Protein AF-A0A943TDU8-F1 (afdb_monomer)

Secondary structure (DSSP, 8-state):
-EEEEEE-TTS-EEEEEEE------EEEEEEEEEEEEESEEEEEEEEEEEEEEEEEEETTEEEE----SPPPSSEEEEEEEEEEEETTTEEEEEEEEEEEEEEEEEEEEEPPHHHHHHHHHHHHHHHHHHHHHTTPEEEEEEEEEEEETTEEEEEEEEEEEEE--------------PPPPP-PPPP--------

Radius of gyration: 39.25 Å; Cα contacts (8 Å, |Δi|>4): 304; chains: 1; bounding box: 79×96×75 Å

Structure (mmCIF, N/CA/C/O backbone):
data_AF-A0A943TDU8-F1
#
_entry.id   AF-A0A943TDU8-F1
#
loop_
_atom_site.group_PDB
_atom_site.id
_atom_site.type_symbol
_atom_site.label_atom_id
_atom_site.label_alt_id
_atom_site.label_comp_id
_atom_site.label_asym_id
_atom_site.label_entity_id
_atom_site.label_seq_id
_atom_site.pdbx_PDB_ins_code
_atom_site.Cartn_x
_atom_site.Cartn_y
_atom_site.Cartn_z
_atom_site.occupancy
_atom_site.B_iso_or_equiv
_atom_site.auth_seq_id
_atom_site.auth_comp_id
_atom_site.auth_asym_id
_atom_site.auth_atom_id
_atom_site.pdbx_PDB_model_num
ATOM 1 N N . CYS A 1 1 ? -34.584 17.635 19.081 1.00 66.31 1 CYS A N 1
ATOM 2 C CA . CYS A 1 1 ? -34.853 18.926 19.757 1.00 66.31 1 CYS A CA 1
ATOM 3 C C . CYS A 1 1 ? -35.685 18.650 21.023 1.00 66.31 1 CYS A C 1
ATOM 5 O O . CYS A 1 1 ? -36.597 17.833 20.969 1.00 66.31 1 CYS A O 1
ATOM 7 N N . ALA A 1 2 ? -35.389 19.234 22.176 1.00 72.50 2 ALA A N 1
ATOM 8 C CA . ALA A 1 2 ? -36.251 19.135 23.357 1.00 72.50 2 ALA A CA 1
ATOM 9 C C . ALA A 1 2 ? -37.220 20.329 23.384 1.00 72.50 2 ALA A C 1
ATOM 11 O O . ALA A 1 2 ? -36.837 21.434 23.001 1.00 72.50 2 ALA A O 1
ATOM 12 N N . ARG A 1 3 ? -38.473 20.102 23.801 1.00 85.19 3 ARG A N 1
ATOM 13 C CA . ARG A 1 3 ? -39.488 21.155 23.970 1.00 85.19 3 ARG A CA 1
ATOM 14 C C . ARG A 1 3 ? -39.648 21.453 25.455 1.00 85.19 3 ARG A C 1
ATOM 16 O O . ARG A 1 3 ? -39.970 20.545 26.216 1.00 85.19 3 ARG A O 1
ATOM 23 N N . GLN A 1 4 ? -39.472 22.711 25.837 1.00 84.25 4 GLN A N 1
ATOM 24 C CA . GLN A 1 4 ? -39.775 23.213 27.172 1.00 84.25 4 GLN A CA 1
ATOM 25 C C . GLN A 1 4 ? -41.029 24.084 27.116 1.00 84.25 4 GLN A C 1
ATOM 27 O O . GLN A 1 4 ? -41.178 24.912 26.218 1.00 84.25 4 GLN A O 1
ATOM 32 N N . GLU A 1 5 ? -41.940 23.866 28.060 1.00 89.44 5 GLU A N 1
ATOM 33 C CA . GLU A 1 5 ? -43.187 24.621 28.180 1.00 89.44 5 GLU A CA 1
ATOM 34 C C . GLU A 1 5 ? -42.988 25.717 29.232 1.00 89.44 5 GLU A C 1
ATOM 36 O O . GLU A 1 5 ? -42.511 25.443 30.335 1.00 89.44 5 GLU A O 1
ATOM 41 N N . ILE A 1 6 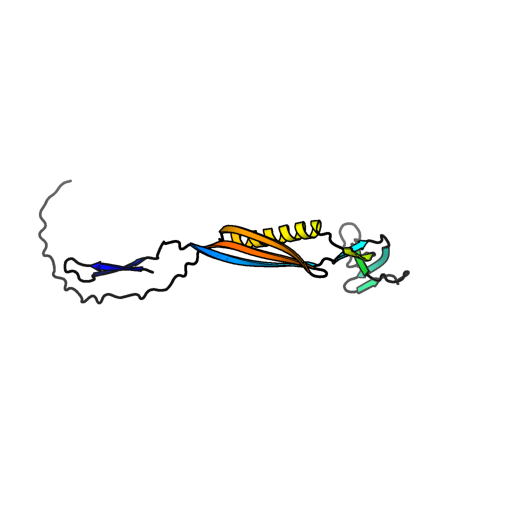? -43.301 26.959 28.869 1.00 86.94 6 ILE A N 1
ATOM 42 C CA . ILE A 1 6 ? -43.265 28.113 29.766 1.00 86.94 6 ILE A CA 1
ATOM 43 C C . ILE A 1 6 ? -44.701 28.401 30.187 1.00 86.94 6 ILE A C 1
ATOM 45 O O . ILE A 1 6 ? -45.550 28.682 29.337 1.00 86.94 6 ILE A O 1
ATOM 49 N N . LEU A 1 7 ? -44.965 28.292 31.488 1.00 90.38 7 LEU A N 1
ATOM 50 C CA . LEU A 1 7 ? -46.287 28.503 32.074 1.00 90.38 7 LEU A CA 1
ATOM 51 C C . LEU A 1 7 ? -46.459 29.961 32.519 1.00 90.38 7 LEU A C 1
ATOM 53 O O . LEU A 1 7 ? -45.480 30.607 32.897 1.00 90.38 7 LEU A O 1
ATOM 57 N N . ASP A 1 8 ? -47.685 30.472 32.468 1.00 84.88 8 ASP A N 1
ATOM 58 C CA . ASP A 1 8 ? -48.067 31.736 33.102 1.00 84.88 8 ASP A CA 1
ATOM 59 C C . ASP A 1 8 ? -48.434 31.559 34.591 1.00 84.88 8 ASP A C 1
ATOM 61 O O . ASP A 1 8 ? -48.405 30.450 35.130 1.00 84.88 8 ASP A O 1
ATOM 65 N N . ASP A 1 9 ? -48.780 32.661 35.267 1.00 89.50 9 ASP A N 1
ATOM 66 C CA . ASP A 1 9 ? -49.136 32.669 36.697 1.00 89.50 9 ASP A CA 1
ATOM 67 C C . ASP A 1 9 ? -50.418 31.865 37.009 1.00 89.50 9 ASP A C 1
ATOM 69 O O . ASP A 1 9 ? -50.673 31.531 38.168 1.00 89.50 9 ASP A O 1
ATOM 73 N N . ASN A 1 10 ? -51.200 31.513 35.979 1.00 86.31 10 ASN A N 1
ATOM 74 C CA . ASN A 1 10 ? -52.394 30.673 36.068 1.00 86.31 10 ASN A CA 1
ATOM 75 C C . ASN A 1 10 ? -52.097 29.191 35.760 1.00 86.31 10 ASN A C 1
ATOM 77 O O . ASN A 1 10 ? -52.975 28.342 35.926 1.00 86.31 10 ASN A O 1
ATOM 81 N N . GLY A 1 11 ? -50.866 28.858 35.355 1.00 81.50 11 GLY A N 1
ATOM 82 C CA . GLY A 1 11 ? -50.437 27.507 34.997 1.00 81.50 11 GLY A CA 1
ATOM 83 C C . GLY A 1 11 ? -50.738 27.102 33.550 1.00 81.50 11 GLY A C 1
ATOM 84 O O . GLY A 1 11 ? -50.592 25.924 33.218 1.00 81.50 11 GLY A O 1
ATOM 85 N N . GLU A 1 12 ? -51.141 28.037 32.686 1.00 85.62 12 GLU A N 1
ATOM 86 C CA . GLU A 1 12 ? -51.387 27.796 31.261 1.00 85.62 12 GLU A CA 1
ATOM 87 C C . GLU A 1 12 ? -50.110 27.984 30.432 1.00 85.62 12 GLU A C 1
ATOM 89 O O . GLU A 1 12 ? -49.234 28.783 30.760 1.00 85.62 12 GLU A O 1
ATOM 94 N N . VAL A 1 13 ? -49.970 27.231 29.334 1.00 84.44 13 VAL A N 1
ATOM 95 C CA . VAL A 1 13 ? -48.768 27.297 28.488 1.00 84.44 13 VAL A CA 1
ATOM 96 C C . VAL A 1 13 ? -48.783 28.572 27.647 1.00 84.44 13 VAL A C 1
ATOM 98 O O . VAL A 1 13 ? -49.511 28.675 26.661 1.00 84.44 13 VAL A O 1
ATOM 101 N N . LYS A 1 14 ? -47.911 29.514 28.004 1.00 85.81 14 LYS A N 1
ATOM 102 C CA . LYS A 1 14 ? -47.753 30.815 27.347 1.00 85.81 14 LYS A CA 1
ATOM 103 C C . LYS A 1 14 ? -46.753 30.792 26.196 1.00 85.81 14 LYS A C 1
ATOM 105 O O . LYS A 1 14 ? -46.925 31.527 25.222 1.00 85.81 14 LYS A O 1
ATOM 110 N N . GLU A 1 15 ? -45.713 29.960 26.290 1.00 83.94 15 GLU A N 1
ATOM 111 C CA . GLU A 1 15 ? -44.665 29.862 25.268 1.00 83.94 15 GLU A CA 1
ATOM 112 C C . GLU A 1 15 ? -44.013 28.469 25.211 1.00 83.94 15 GLU A C 1
ATOM 114 O O . GLU A 1 15 ? -43.924 27.764 26.217 1.00 83.94 15 GLU A O 1
ATOM 119 N N . TYR A 1 16 ? -43.543 28.071 24.024 1.00 85.31 16 TYR A N 1
ATOM 120 C CA . TYR A 1 16 ? -42.719 26.876 23.833 1.00 85.31 16 TYR A CA 1
ATOM 121 C C . TYR A 1 16 ? -41.302 27.280 23.439 1.00 85.31 16 TYR A C 1
ATOM 123 O O . TYR A 1 16 ? -41.114 27.963 22.433 1.00 85.31 16 TYR A O 1
ATOM 131 N N . PHE A 1 17 ? -40.308 26.790 24.176 1.00 82.75 17 PHE A N 1
ATOM 132 C CA . PHE A 1 17 ? -38.900 26.960 23.836 1.00 82.75 17 PHE A CA 1
ATOM 133 C C . PHE A 1 17 ? -38.335 25.644 23.291 1.00 82.75 17 PHE A C 1
ATOM 135 O O . PHE A 1 17 ? -38.516 24.583 23.893 1.00 82.75 17 PHE A O 1
ATOM 142 N N . TYR A 1 18 ? -37.671 25.703 22.137 1.00 83.25 18 TYR A N 1
ATOM 143 C CA . TYR A 1 18 ? -37.058 24.542 21.493 1.00 83.25 18 TYR A CA 1
ATOM 144 C C . TYR A 1 18 ? -35.548 24.658 21.604 1.00 83.25 18 TYR A C 1
ATOM 146 O O . TYR A 1 18 ? -34.974 25.625 21.111 1.00 83.25 18 TYR A O 1
ATOM 154 N N . GLN A 1 19 ? -34.913 23.672 22.232 1.00 80.19 19 GLN A N 1
ATOM 155 C CA . GLN A 1 19 ? -33.459 23.616 22.339 1.00 80.19 19 GLN A CA 1
ATOM 156 C C . GLN A 1 19 ? -32.923 22.310 21.780 1.00 80.19 19 GLN A C 1
ATOM 158 O O . GLN A 1 19 ? -33.499 21.234 21.966 1.00 80.19 19 GLN A O 1
ATOM 163 N N . ASN A 1 20 ? -31.797 22.394 21.079 1.00 77.81 20 ASN A N 1
ATOM 164 C CA . ASN A 1 20 ? -31.070 21.194 20.700 1.00 77.81 20 ASN A CA 1
ATOM 165 C C . ASN A 1 20 ? -30.464 20.561 21.953 1.00 77.81 20 ASN A C 1
ATOM 167 O O . ASN A 1 20 ? -30.057 21.260 22.878 1.00 77.81 20 ASN A O 1
ATOM 171 N N . ALA A 1 21 ? -30.470 19.230 21.999 1.00 74.25 21 ALA A N 1
ATOM 172 C CA . ALA A 1 21 ? -29.758 18.528 23.052 1.00 74.25 21 ALA A CA 1
ATOM 173 C C . ALA A 1 21 ? -28.257 18.719 22.806 1.00 74.25 21 ALA A C 1
ATOM 175 O O . ALA A 1 21 ? -27.800 18.465 21.696 1.00 74.25 21 ALA A O 1
ATOM 176 N N . ASP A 1 22 ? -27.541 19.160 23.836 1.00 72.56 22 ASP A N 1
ATOM 177 C CA . ASP A 1 22 ? -26.081 19.353 23.844 1.00 72.56 22 ASP A CA 1
ATOM 178 C C . ASP A 1 22 ? -25.354 18.150 24.477 1.00 72.56 22 ASP A C 1
ATOM 180 O O . ASP A 1 22 ? -24.229 18.239 24.946 1.00 72.56 22 ASP A O 1
ATOM 184 N N . ALA A 1 23 ? -26.056 17.023 24.616 1.00 75.94 23 ALA A N 1
ATOM 185 C CA . ALA A 1 23 ? -25.509 15.834 25.248 1.00 75.94 23 ALA A CA 1
ATOM 186 C C . ALA A 1 23 ? -24.733 15.001 24.223 1.00 75.94 23 ALA A C 1
ATOM 188 O O . ALA A 1 23 ? -25.336 14.467 23.290 1.00 75.94 23 ALA A O 1
ATOM 189 N N . ASP A 1 24 ? -23.437 14.817 24.463 1.00 78.25 24 ASP A N 1
ATOM 190 C CA . ASP A 1 24 ? -22.609 13.881 23.706 1.00 78.25 24 ASP A CA 1
ATOM 191 C C . ASP A 1 24 ? -22.904 12.442 24.148 1.00 78.25 24 ASP A C 1
ATOM 193 O O . ASP A 1 24 ? -22.783 12.093 25.329 1.00 78.25 24 ASP A O 1
ATOM 197 N N . VAL A 1 25 ? -23.283 11.576 23.204 1.00 84.38 25 VAL A N 1
ATOM 198 C CA . VAL A 1 25 ? -23.496 10.146 23.473 1.00 84.38 25 VAL A CA 1
ATOM 199 C C . VAL A 1 25 ? -22.419 9.342 22.766 1.00 84.38 25 VAL A C 1
ATOM 201 O O . VAL A 1 25 ? -22.501 9.069 21.572 1.00 84.38 25 VAL A O 1
ATOM 204 N N . ILE A 1 26 ? -21.426 8.912 23.540 1.00 89.38 26 ILE A N 1
ATOM 205 C CA . ILE A 1 26 ? -20.316 8.102 23.040 1.00 89.38 26 ILE A CA 1
ATOM 206 C C . ILE A 1 26 ? -20.647 6.616 23.210 1.00 89.38 26 ILE A C 1
ATOM 208 O O . ILE A 1 26 ? -20.839 6.120 24.325 1.00 89.38 26 ILE A O 1
ATOM 212 N N . GLY A 1 27 ? -20.698 5.893 22.096 1.00 90.62 27 GLY A N 1
ATOM 213 C CA . GLY A 1 27 ? -20.886 4.450 22.047 1.00 90.62 27 GLY A CA 1
ATOM 214 C C . GLY A 1 27 ? -19.555 3.708 22.001 1.00 90.62 27 GLY A C 1
ATOM 215 O O . GLY A 1 27 ? -18.629 4.115 21.307 1.00 90.62 27 GLY A O 1
ATOM 216 N N . LYS A 1 28 ? -19.464 2.575 22.707 1.00 94.12 28 LYS A N 1
ATOM 217 C CA . LYS A 1 28 ? -18.373 1.611 22.509 1.00 94.12 28 LYS A CA 1
ATOM 218 C C . LYS A 1 28 ? -18.727 0.693 21.350 1.00 94.12 28 LYS A C 1
ATOM 220 O O . LYS A 1 28 ? -19.693 -0.064 21.440 1.00 94.12 28 LYS A O 1
ATOM 225 N N . VAL A 1 29 ? -17.914 0.723 20.308 1.00 92.75 29 VAL A N 1
ATOM 226 C CA . VAL A 1 29 ? -18.095 -0.057 19.086 1.00 92.75 29 VAL A CA 1
ATOM 227 C C . VAL A 1 29 ? -16.936 -1.017 18.870 1.00 92.75 29 VAL A C 1
ATOM 229 O O . VAL A 1 29 ? -15.878 -0.927 19.498 1.00 92.75 29 VAL A O 1
ATOM 232 N N . THR A 1 30 ? -17.163 -2.020 18.029 1.00 95.00 30 THR A N 1
ATOM 233 C CA . THR A 1 30 ? -16.148 -3.004 17.654 1.00 95.00 30 THR A CA 1
ATOM 234 C C . THR A 1 30 ? -16.132 -3.137 16.143 1.00 95.00 30 THR A C 1
ATOM 236 O O . THR A 1 30 ? -17.146 -3.489 15.547 1.00 95.00 30 THR A O 1
ATOM 239 N N . TYR A 1 31 ? -14.972 -2.873 15.559 1.00 93.94 31 TYR A N 1
ATOM 240 C CA . TYR A 1 31 ? -14.683 -3.003 14.142 1.00 93.94 31 TYR A CA 1
ATOM 241 C C . TYR A 1 31 ? -13.964 -4.323 13.885 1.00 93.94 31 TYR A C 1
ATOM 243 O O . TYR A 1 31 ? -12.971 -4.631 14.550 1.00 93.94 31 TYR A O 1
ATOM 251 N N . ASP A 1 32 ? -14.459 -5.096 12.926 1.00 94.88 32 ASP A N 1
ATOM 252 C CA . ASP A 1 32 ? -13.748 -6.265 12.420 1.00 94.88 32 ASP A CA 1
ATOM 253 C C . ASP A 1 32 ? -12.762 -5.809 11.333 1.00 94.88 32 ASP A C 1
ATOM 255 O O . ASP A 1 32 ? -13.138 -5.123 10.383 1.00 94.88 32 ASP A O 1
ATOM 259 N N . TYR A 1 33 ? -11.490 -6.165 11.503 1.00 96.00 33 TYR A N 1
ATOM 260 C CA . TYR A 1 33 ? -10.415 -5.872 10.559 1.00 96.00 33 TYR A CA 1
ATOM 261 C C . TYR A 1 33 ? -10.000 -7.149 9.841 1.00 96.00 33 TYR A C 1
ATOM 263 O O . TYR A 1 33 ? -9.791 -8.180 10.487 1.00 96.00 33 TYR A O 1
ATOM 271 N N . GLU A 1 34 ? -9.844 -7.067 8.522 1.00 96.00 34 GLU A N 1
ATOM 272 C CA . GLU A 1 34 ? -9.393 -8.171 7.684 1.00 96.00 34 GLU A CA 1
ATOM 273 C C . GLU A 1 34 ? -8.540 -7.658 6.517 1.00 96.00 34 GLU A C 1
ATOM 275 O O . GLU A 1 34 ? -8.935 -6.740 5.801 1.00 96.00 34 GLU A O 1
ATOM 280 N N . ASP A 1 35 ? -7.380 -8.279 6.313 1.00 96.06 35 ASP A N 1
ATOM 281 C CA . ASP A 1 35 ? -6.459 -7.993 5.216 1.00 96.06 35 ASP A CA 1
ATOM 282 C C . ASP A 1 35 ? -5.760 -9.277 4.730 1.00 96.06 35 ASP A C 1
ATOM 284 O O . ASP A 1 35 ? -5.533 -10.231 5.482 1.00 96.06 35 ASP A O 1
ATOM 288 N N . TRP A 1 36 ? -5.420 -9.310 3.443 1.00 95.00 36 TRP A N 1
ATOM 289 C CA . TRP A 1 36 ? -4.847 -10.466 2.761 1.00 95.00 36 TRP A CA 1
ATOM 290 C C . TRP A 1 36 ? -3.596 -10.081 1.977 1.00 95.00 36 TRP A C 1
ATOM 292 O O . TRP A 1 36 ? -3.661 -9.474 0.908 1.00 95.00 36 TRP A O 1
ATOM 302 N N . ILE A 1 37 ? -2.442 -10.550 2.447 1.00 94.31 37 ILE A N 1
ATOM 303 C CA . ILE A 1 37 ? -1.144 -10.246 1.841 1.00 94.31 37 ILE A CA 1
ATOM 304 C C . ILE A 1 37 ? -0.651 -11.471 1.055 1.00 94.31 37 ILE A C 1
ATOM 306 O O . ILE A 1 37 ? -0.460 -12.542 1.638 1.00 94.31 37 ILE A O 1
ATOM 310 N N . PRO A 1 38 ? -0.412 -11.374 -0.265 1.00 92.81 38 PRO A N 1
ATOM 311 C CA . PRO A 1 38 ? 0.112 -12.496 -1.037 1.00 92.81 38 PRO A CA 1
ATOM 312 C C . PRO A 1 38 ? 1.551 -12.822 -0.621 1.00 92.81 38 PRO A C 1
ATOM 314 O O . PRO A 1 38 ? 2.379 -11.933 -0.457 1.00 92.81 38 PRO A O 1
ATOM 317 N N . GLN A 1 39 ? 1.886 -14.110 -0.506 1.00 91.94 39 GLN A N 1
ATOM 318 C CA . GLN A 1 39 ? 3.250 -14.540 -0.182 1.00 91.94 39 GLN A CA 1
ATOM 319 C C . GLN A 1 39 ? 4.216 -14.295 -1.352 1.00 91.94 39 GLN A C 1
ATOM 321 O O . GLN A 1 39 ? 5.418 -14.180 -1.145 1.00 91.94 39 GLN A O 1
ATOM 326 N N . THR A 1 40 ? 3.723 -14.235 -2.589 1.00 90.38 40 THR A N 1
ATOM 327 C CA . THR A 1 40 ? 4.560 -13.998 -3.770 1.00 90.38 40 THR A CA 1
ATOM 328 C C . THR A 1 40 ? 4.406 -12.565 -4.250 1.00 90.38 40 THR A C 1
ATOM 330 O O . THR A 1 40 ? 3.295 -12.120 -4.538 1.00 90.38 40 THR A O 1
ATOM 333 N N . ARG A 1 41 ? 5.534 -11.875 -4.408 1.00 87.19 41 ARG A N 1
ATOM 334 C CA . ARG A 1 41 ? 5.616 -10.565 -5.049 1.00 87.19 41 ARG A CA 1
ATOM 335 C C . ARG A 1 41 ? 6.309 -10.709 -6.395 1.00 87.19 41 ARG A C 1
ATOM 337 O O . ARG A 1 41 ? 7.317 -11.399 -6.507 1.00 87.19 41 ARG A O 1
ATOM 344 N N . ILE A 1 42 ? 5.768 -10.053 -7.415 1.00 86.81 42 ILE A N 1
ATOM 345 C CA . ILE A 1 42 ? 6.439 -9.940 -8.709 1.00 86.81 42 ILE A CA 1
ATOM 346 C C . ILE A 1 42 ? 7.277 -8.669 -8.659 1.00 86.81 42 ILE A C 1
ATOM 348 O O . ILE A 1 42 ? 6.731 -7.573 -8.528 1.00 86.81 42 ILE A O 1
ATOM 352 N N . LEU A 1 43 ? 8.594 -8.822 -8.727 1.00 84.44 43 LEU A N 1
ATOM 353 C CA . LEU A 1 43 ? 9.520 -7.710 -8.868 1.00 84.44 43 LEU A CA 1
ATOM 354 C C . LEU A 1 43 ? 9.983 -7.641 -10.316 1.00 84.44 43 LEU A C 1
ATOM 356 O O . LEU A 1 43 ? 10.427 -8.632 -10.888 1.00 84.44 43 LEU A O 1
ATOM 360 N N . SER A 1 44 ? 9.875 -6.455 -10.901 1.00 85.12 44 SER A N 1
ATOM 361 C CA . SER A 1 44 ? 10.463 -6.172 -12.202 1.00 85.12 44 SER A CA 1
ATOM 362 C C . SER A 1 44 ? 11.909 -5.737 -11.991 1.00 85.12 44 SER A C 1
ATOM 364 O O . SER A 1 44 ? 12.147 -4.652 -11.459 1.00 85.12 44 SER A O 1
ATOM 366 N N . LYS A 1 45 ? 12.870 -6.564 -12.403 1.00 84.50 45 LYS A N 1
ATOM 367 C CA . LYS A 1 45 ? 14.295 -6.211 -12.411 1.00 84.50 45 LYS A CA 1
ATOM 368 C C . LYS A 1 45 ? 14.722 -5.821 -13.822 1.00 84.50 45 LYS A C 1
ATOM 370 O O . LYS A 1 45 ? 14.278 -6.416 -14.799 1.00 84.50 45 LYS A O 1
ATOM 375 N N . SER A 1 46 ? 15.570 -4.801 -13.921 1.00 82.56 46 SER A N 1
ATOM 376 C CA . SER A 1 46 ? 16.201 -4.426 -15.189 1.00 82.56 46 SER A CA 1
ATOM 377 C C . SER A 1 46 ? 17.336 -5.402 -15.489 1.00 82.56 46 SER A C 1
ATOM 379 O O . SER A 1 46 ? 18.193 -5.607 -14.629 1.00 82.56 46 SER A O 1
ATOM 381 N N . THR A 1 47 ? 17.355 -5.990 -16.687 1.00 84.25 47 THR A N 1
ATOM 382 C CA . THR A 1 47 ? 18.434 -6.906 -17.111 1.00 84.25 47 THR A CA 1
ATOM 383 C C . THR A 1 47 ? 19.682 -6.153 -17.580 1.00 84.25 47 THR A C 1
ATOM 385 O O . THR A 1 47 ? 20.733 -6.752 -17.798 1.00 84.25 47 THR A O 1
ATOM 388 N N . GLY A 1 48 ? 19.579 -4.830 -17.754 1.00 82.88 48 GLY A N 1
ATOM 389 C CA . GLY A 1 48 ? 20.640 -3.980 -18.297 1.00 82.88 48 GLY A CA 1
ATOM 390 C C . GLY A 1 48 ? 20.788 -4.057 -19.818 1.00 82.88 48 GLY A C 1
ATOM 391 O O . GLY A 1 48 ? 21.563 -3.288 -20.387 1.00 82.88 48 GLY A O 1
ATOM 392 N N . ARG A 1 49 ? 20.040 -4.936 -20.496 1.00 84.88 49 ARG A N 1
ATOM 393 C CA . ARG A 1 49 ? 20.013 -5.000 -21.960 1.00 84.88 49 ARG A CA 1
ATOM 394 C C . ARG A 1 49 ? 19.107 -3.905 -22.498 1.00 84.88 49 ARG A C 1
ATOM 396 O O . ARG A 1 49 ? 17.996 -3.698 -22.008 1.00 84.88 49 ARG A O 1
ATOM 403 N N . THR A 1 50 ? 19.609 -3.193 -23.500 1.00 88.38 50 THR A N 1
ATOM 404 C CA . THR A 1 50 ? 18.911 -2.056 -24.089 1.00 88.38 50 THR A CA 1
ATOM 405 C C . THR A 1 50 ? 18.953 -2.111 -25.602 1.00 88.38 50 THR A C 1
ATOM 407 O O . THR A 1 50 ? 19.967 -2.472 -26.199 1.00 88.38 50 THR A O 1
ATOM 410 N N . HIS A 1 51 ? 17.848 -1.721 -26.229 1.00 89.75 51 HIS A N 1
ATOM 411 C CA . HIS A 1 51 ? 17.779 -1.492 -27.666 1.00 89.75 51 HIS A CA 1
ATOM 412 C C . HIS A 1 51 ? 17.456 -0.023 -27.906 1.00 89.75 51 HIS A C 1
ATOM 414 O O . HIS A 1 51 ? 16.497 0.512 -27.359 1.00 89.75 51 HIS A O 1
ATOM 420 N N . THR A 1 52 ? 18.281 0.649 -28.707 1.00 88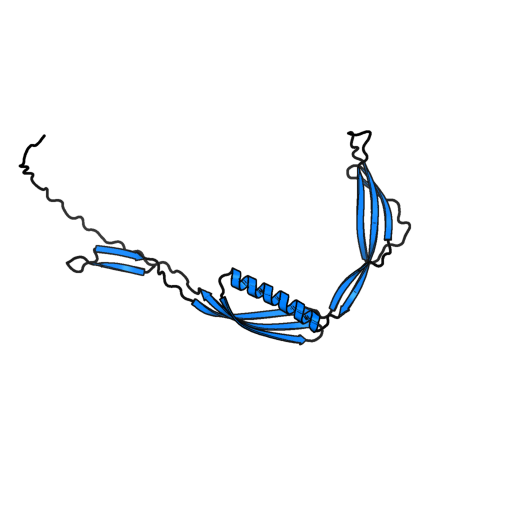.88 52 THR A N 1
ATOM 421 C CA . THR A 1 52 ? 18.081 2.059 -29.059 1.00 88.88 52 THR A CA 1
ATOM 422 C C . THR A 1 52 ? 17.710 2.161 -30.528 1.00 88.88 52 THR A C 1
ATOM 424 O O . THR A 1 52 ? 18.427 1.645 -31.386 1.00 88.88 52 THR A O 1
ATOM 427 N N . ARG A 1 53 ? 16.609 2.849 -30.817 1.00 91.94 53 ARG A N 1
ATOM 428 C CA . ARG A 1 53 ? 16.149 3.149 -32.175 1.00 91.94 53 ARG A CA 1
ATOM 429 C C . ARG A 1 53 ? 16.110 4.646 -32.383 1.00 91.94 53 ARG A C 1
ATOM 431 O O . ARG A 1 53 ? 15.762 5.380 -31.466 1.00 91.94 53 ARG A O 1
ATOM 438 N N . TYR A 1 54 ? 16.448 5.096 -33.582 1.00 92.50 54 TYR A N 1
ATOM 439 C CA . TYR A 1 54 ? 16.351 6.510 -33.920 1.00 92.50 54 TYR A CA 1
ATOM 440 C C . TYR A 1 54 ? 15.000 6.796 -34.546 1.00 92.50 54 TYR A C 1
ATOM 442 O O . TYR A 1 54 ? 14.438 5.971 -35.271 1.00 92.50 54 TYR A O 1
ATOM 450 N N . CYS A 1 55 ? 14.478 7.979 -34.275 1.00 93.88 55 CYS A N 1
ATOM 451 C CA . CYS A 1 55 ? 13.189 8.375 -34.792 1.00 93.88 55 CYS A CA 1
ATOM 452 C C . CYS A 1 55 ? 13.135 9.862 -35.101 1.00 93.88 55 CYS A C 1
ATOM 454 O O . CYS A 1 55 ? 13.759 10.696 -34.444 1.00 93.88 55 CYS A O 1
ATOM 456 N N . VAL A 1 56 ? 12.337 10.170 -36.115 1.00 94.56 56 VAL A N 1
ATOM 457 C CA . VAL A 1 56 ? 12.008 11.528 -36.521 1.00 94.56 56 VAL A CA 1
ATOM 458 C C . VAL A 1 56 ? 10.496 11.663 -36.456 1.00 94.56 56 VAL A C 1
ATOM 460 O O . VAL A 1 56 ? 9.766 10.907 -37.102 1.00 94.56 56 VAL A O 1
ATOM 463 N N . ARG A 1 57 ? 10.018 12.616 -35.660 1.00 95.06 57 ARG A N 1
ATOM 464 C CA . ARG A 1 57 ? 8.601 12.953 -35.538 1.00 95.06 57 ARG A CA 1
ATOM 465 C C . ARG A 1 57 ? 8.365 14.309 -36.183 1.00 95.06 57 ARG A C 1
ATOM 467 O O . ARG A 1 57 ? 8.982 15.299 -35.809 1.00 95.06 57 ARG A O 1
ATOM 474 N N . MET A 1 58 ? 7.457 14.357 -37.146 1.00 94.62 58 MET A N 1
ATOM 475 C CA . MET A 1 58 ? 7.013 15.588 -37.787 1.00 94.62 58 MET A CA 1
ATOM 476 C C . MET A 1 58 ? 5.491 15.628 -37.748 1.00 94.62 58 MET A C 1
ATOM 478 O O . MET A 1 58 ? 4.832 14.747 -38.307 1.00 94.62 58 MET A O 1
ATOM 482 N N . LEU A 1 59 ? 4.932 16.658 -37.107 1.00 87.06 59 LEU A N 1
ATOM 483 C CA . LEU A 1 59 ? 3.487 16.777 -36.877 1.00 87.06 59 LEU A CA 1
ATOM 484 C C . LEU A 1 59 ? 2.933 15.483 -36.237 1.00 87.06 59 LEU A C 1
ATOM 486 O O . LEU A 1 59 ? 3.391 15.075 -35.173 1.00 87.06 59 LEU A O 1
ATOM 490 N N . ASN A 1 60 ? 2.003 14.805 -36.917 1.00 87.25 60 ASN A N 1
ATOM 491 C CA . ASN A 1 60 ? 1.338 13.589 -36.438 1.00 87.25 60 ASN A CA 1
ATOM 492 C C . ASN A 1 60 ? 1.965 12.304 -37.012 1.00 87.25 60 ASN A C 1
ATOM 494 O O . ASN A 1 60 ? 1.370 11.232 -36.923 1.00 87.25 60 ASN A O 1
ATOM 498 N N . ARG A 1 61 ? 3.126 12.401 -37.672 1.00 90.62 61 ARG A N 1
ATOM 499 C CA . ARG A 1 61 ? 3.829 11.261 -38.271 1.00 90.62 61 ARG A CA 1
ATOM 500 C C . ARG A 1 61 ? 5.142 11.020 -37.549 1.00 90.62 61 ARG A C 1
ATOM 502 O O . ARG A 1 61 ? 5.915 11.947 -37.328 1.00 90.62 61 ARG A O 1
ATOM 509 N N . GLN A 1 62 ? 5.407 9.759 -37.234 1.00 92.12 62 GLN A N 1
ATOM 510 C CA . GLN A 1 62 ? 6.664 9.320 -36.652 1.00 92.12 62 GLN A CA 1
ATOM 511 C C . GLN A 1 62 ? 7.269 8.236 -37.531 1.00 92.12 62 GLN A C 1
ATOM 513 O O . GLN A 1 62 ? 6.614 7.248 -37.858 1.00 92.12 62 GLN A O 1
ATOM 518 N N . VAL A 1 63 ? 8.518 8.447 -37.922 1.00 92.38 63 VAL A N 1
ATOM 519 C CA . VAL A 1 63 ? 9.325 7.469 -38.644 1.00 92.38 63 VAL A CA 1
ATOM 520 C C . VAL A 1 63 ? 10.374 6.959 -37.674 1.00 92.38 63 VAL A C 1
ATOM 522 O O . VAL A 1 63 ? 11.085 7.755 -37.064 1.00 92.38 63 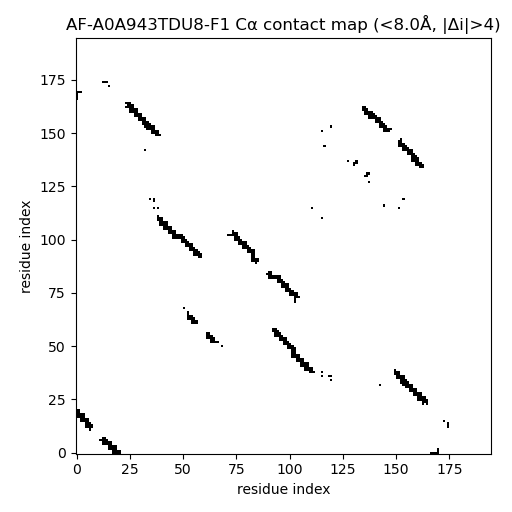VAL A O 1
ATOM 525 N N . ILE A 1 64 ? 10.447 5.642 -37.515 1.00 91.75 64 ILE A N 1
ATOM 526 C CA . ILE A 1 64 ? 11.386 4.957 -36.624 1.00 91.75 64 ILE A CA 1
ATOM 527 C C . ILE A 1 64 ? 12.275 4.077 -37.499 1.00 91.75 64 ILE A C 1
ATOM 529 O O . ILE A 1 64 ? 11.805 3.504 -38.486 1.00 91.75 64 ILE A O 1
ATOM 533 N N . THR A 1 65 ? 13.560 3.983 -37.170 1.00 90.25 65 THR A N 1
ATOM 534 C CA . THR A 1 65 ? 14.462 3.034 -37.829 1.00 90.25 65 THR A CA 1
ATOM 535 C C . THR A 1 65 ? 13.961 1.595 -37.637 1.00 90.25 65 THR A C 1
ATOM 537 O O . THR A 1 65 ? 13.510 1.281 -36.534 1.00 90.25 65 THR A O 1
ATOM 540 N N . PRO A 1 66 ? 14.061 0.716 -38.654 1.00 86.75 66 PRO A N 1
ATOM 541 C CA . PRO A 1 66 ? 13.675 -0.690 -38.531 1.00 86.75 66 PRO A CA 1
ATOM 542 C C . PRO A 1 66 ? 14.373 -1.398 -37.364 1.00 86.75 66 PRO A C 1
ATOM 544 O O . PRO A 1 66 ? 15.487 -1.029 -36.984 1.00 86.75 66 PRO A O 1
ATOM 547 N N . ASP A 1 67 ? 13.739 -2.441 -36.832 1.00 80.88 67 ASP A N 1
ATOM 548 C CA . ASP A 1 67 ? 14.296 -3.218 -35.726 1.00 80.88 67 ASP A CA 1
ATOM 549 C C . ASP A 1 67 ? 15.520 -4.013 -36.189 1.00 80.88 67 ASP A C 1
ATOM 551 O O . ASP A 1 67 ? 15.428 -4.904 -37.032 1.00 80.88 67 ASP A O 1
ATOM 555 N N . LEU A 1 68 ? 16.684 -3.680 -35.626 1.00 78.38 68 LEU A N 1
ATOM 556 C CA . LEU A 1 68 ? 17.927 -4.435 -35.827 1.00 78.38 68 LEU A CA 1
ATOM 557 C C . LEU A 1 68 ? 18.074 -5.608 -34.847 1.00 78.38 68 LEU A C 1
ATOM 559 O O . LEU A 1 68 ? 18.940 -6.460 -35.037 1.00 78.38 68 LEU A O 1
ATOM 563 N N . TYR A 1 69 ? 17.249 -5.648 -33.802 1.00 80.88 69 TYR A N 1
ATOM 564 C CA . TYR A 1 69 ? 17.329 -6.616 -32.713 1.00 80.88 69 TYR A CA 1
ATOM 565 C C . TYR A 1 69 ? 15.964 -7.264 -32.466 1.00 80.88 69 TYR A C 1
ATOM 567 O O . TYR A 1 69 ? 14.929 -6.702 -32.815 1.00 80.88 69 TYR A O 1
ATOM 575 N N . ALA A 1 70 ? 15.961 -8.453 -31.859 1.00 82.56 70 ALA A N 1
ATOM 576 C CA . ALA A 1 70 ? 14.725 -9.129 -31.474 1.00 82.56 70 ALA A CA 1
ATOM 577 C C . ALA A 1 70 ? 13.984 -8.343 -30.379 1.00 82.56 70 ALA A C 1
ATOM 579 O O . ALA A 1 70 ? 14.616 -7.776 -29.487 1.00 82.56 70 ALA A O 1
ATOM 580 N N . ALA A 1 71 ? 12.652 -8.340 -30.431 1.00 81.88 71 ALA A N 1
ATOM 581 C CA . ALA A 1 71 ? 11.828 -7.708 -29.407 1.00 81.88 71 ALA A CA 1
ATOM 582 C C . ALA A 1 71 ? 12.010 -8.393 -28.042 1.00 81.88 71 ALA A C 1
ATOM 584 O O . ALA A 1 71 ? 12.096 -9.622 -27.957 1.00 81.88 71 ALA A O 1
ATOM 585 N N . PHE A 1 72 ? 12.047 -7.594 -26.976 1.00 86.06 72 PHE A N 1
ATOM 586 C CA . PHE A 1 72 ? 12.047 -8.097 -25.604 1.00 86.06 72 PHE A CA 1
ATOM 587 C C . PHE A 1 72 ? 10.655 -8.611 -25.212 1.00 86.06 72 PHE A C 1
ATOM 589 O O . PHE A 1 72 ? 9.642 -8.099 -25.687 1.00 86.06 72 PHE A O 1
ATOM 596 N N . SER A 1 73 ? 10.589 -9.619 -24.334 1.00 82.44 73 SER A N 1
ATOM 597 C CA . SER A 1 73 ? 9.306 -10.168 -23.866 1.00 82.44 73 SER A CA 1
ATOM 598 C C . SER A 1 73 ? 8.548 -9.205 -22.952 1.00 82.44 73 SER A C 1
ATOM 600 O O . SER A 1 73 ? 7.325 -9.136 -23.005 1.00 82.44 73 SER A O 1
ATOM 602 N N . ASP A 1 74 ? 9.283 -8.478 -22.112 1.00 84.56 74 ASP A N 1
ATOM 603 C CA . ASP A 1 74 ? 8.794 -7.424 -21.230 1.00 84.56 74 ASP A CA 1
ATOM 604 C C . ASP A 1 74 ? 9.815 -6.277 -21.277 1.00 84.56 74 ASP A C 1
ATOM 606 O O . ASP A 1 74 ? 11.016 -6.485 -21.086 1.00 84.56 74 ASP A O 1
ATOM 610 N N . SER A 1 75 ? 9.356 -5.055 -21.539 1.00 85.88 75 SER A N 1
ATOM 611 C CA . SER A 1 75 ? 10.239 -3.893 -21.641 1.00 85.88 75 SER A CA 1
ATOM 612 C C . SER A 1 75 ? 9.549 -2.603 -21.237 1.00 85.88 75 SER A C 1
ATOM 614 O O . SER A 1 75 ? 8.331 -2.471 -21.345 1.00 85.88 75 SER A O 1
ATOM 616 N N . GLU A 1 76 ? 10.346 -1.623 -20.825 1.00 89.38 76 GLU A N 1
ATOM 617 C CA . GLU A 1 76 ? 9.915 -0.230 -20.738 1.00 89.38 76 GLU A CA 1
ATOM 618 C C . GLU A 1 76 ? 10.654 0.599 -21.780 1.00 89.38 76 GLU A C 1
ATOM 620 O O . GLU A 1 76 ? 11.872 0.493 -21.914 1.00 89.38 76 GLU A O 1
ATOM 625 N N . SER A 1 77 ? 9.917 1.425 -22.516 1.00 89.88 77 SER A N 1
ATOM 626 C CA . SER A 1 77 ? 10.476 2.333 -23.511 1.00 89.88 77 SER A CA 1
ATOM 627 C C . SER A 1 77 ? 10.517 3.756 -22.974 1.00 89.88 77 SER A C 1
ATOM 629 O O . SER A 1 77 ? 9.499 4.274 -22.516 1.00 89.88 77 SER A O 1
ATOM 631 N N . ILE A 1 78 ? 11.667 4.407 -23.109 1.00 92.94 78 ILE A N 1
ATOM 632 C CA . ILE A 1 78 ? 11.835 5.835 -22.845 1.00 92.94 78 ILE A CA 1
ATOM 633 C C . ILE A 1 78 ? 12.117 6.536 -24.172 1.00 92.94 78 ILE A C 1
ATOM 635 O O . ILE A 1 78 ? 13.020 6.144 -24.914 1.00 92.94 78 ILE A O 1
ATOM 639 N N . GLU A 1 79 ? 11.341 7.577 -24.459 1.00 93.25 79 GLU A N 1
ATOM 640 C CA . GLU A 1 79 ? 11.548 8.459 -25.605 1.00 93.25 79 GLU A CA 1
ATOM 641 C C . GLU A 1 79 ? 12.336 9.695 -25.184 1.00 93.25 79 GLU A C 1
ATOM 643 O O . GLU A 1 79 ? 11.937 10.412 -24.270 1.00 93.25 79 GLU A O 1
ATOM 648 N N . ASP A 1 80 ? 13.432 9.957 -25.887 1.00 93.69 80 ASP A N 1
ATOM 649 C CA . ASP A 1 80 ? 14.229 11.168 -25.740 1.00 93.69 80 ASP A CA 1
ATOM 650 C C . ASP A 1 80 ? 14.239 11.902 -27.083 1.00 93.69 80 ASP A C 1
ATOM 652 O O . ASP A 1 80 ? 14.753 11.387 -28.080 1.00 93.69 80 ASP A O 1
ATOM 656 N N . MET A 1 81 ? 13.593 13.068 -27.126 1.00 92.88 81 MET A N 1
ATOM 657 C CA . MET A 1 81 ? 13.287 13.813 -28.345 1.00 92.88 81 MET A CA 1
ATOM 658 C C . MET A 1 81 ? 13.696 15.269 -28.197 1.00 92.88 81 MET A C 1
ATOM 660 O O . MET A 1 81 ? 13.273 15.951 -27.267 1.00 92.88 81 MET A O 1
ATOM 664 N N . GLN A 1 82 ? 14.426 15.776 -29.183 1.00 92.62 82 GLN A N 1
ATOM 665 C CA . GLN A 1 82 ? 14.812 17.173 -29.263 1.00 92.62 82 GLN A CA 1
ATOM 666 C C . GLN A 1 82 ? 14.130 17.841 -30.457 1.00 92.62 82 GLN A C 1
ATOM 668 O O . GLN A 1 82 ? 14.181 17.346 -31.586 1.00 92.62 82 GLN A O 1
ATOM 673 N N . GLN A 1 83 ? 13.498 18.989 -30.212 1.00 94.50 83 GLN A N 1
ATOM 674 C CA . GLN A 1 83 ? 12.952 19.814 -31.283 1.00 94.50 83 GLN A CA 1
ATOM 675 C C . GLN A 1 83 ? 14.091 20.468 -32.064 1.00 94.50 83 GLN A C 1
ATOM 677 O O . GLN A 1 83 ? 15.009 21.043 -31.475 1.00 94.50 83 GLN A O 1
ATOM 682 N N . LEU A 1 84 ? 14.031 20.405 -33.392 1.00 93.38 84 LEU A N 1
ATOM 68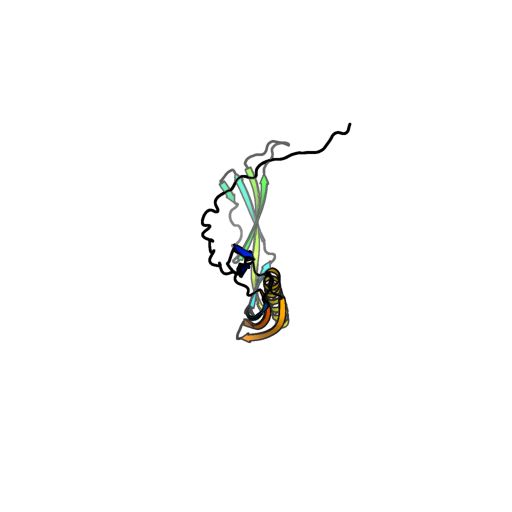3 C CA . LEU A 1 84 ? 14.986 21.121 -34.223 1.00 93.38 84 LEU A CA 1
ATOM 684 C C . LEU A 1 84 ? 14.727 22.626 -34.121 1.00 93.38 84 LEU A C 1
ATOM 686 O O . LEU A 1 84 ? 13.615 23.091 -34.364 1.00 93.38 84 LEU A O 1
ATOM 690 N N . CYS A 1 85 ? 15.769 23.383 -33.796 1.00 91.81 85 CYS A N 1
ATOM 691 C CA . CYS A 1 85 ? 15.758 24.838 -33.825 1.00 91.81 85 CYS A CA 1
ATOM 692 C C . CYS A 1 85 ? 16.747 25.309 -34.894 1.00 91.81 85 CYS A C 1
ATOM 694 O O . CYS A 1 85 ? 17.890 24.849 -34.935 1.00 91.81 85 CYS A O 1
ATOM 696 N N . LEU A 1 86 ? 16.296 26.189 -35.785 1.00 89.50 86 LEU A N 1
ATOM 697 C CA . LEU A 1 86 ? 17.166 26.937 -36.680 1.00 89.50 86 LEU A CA 1
ATOM 698 C C . LEU A 1 86 ? 17.525 28.254 -35.992 1.00 89.50 86 LEU A C 1
ATOM 700 O O . LEU A 1 86 ? 16.648 28.986 -35.532 1.00 89.50 86 LEU A O 1
ATOM 704 N N . MET A 1 87 ? 18.819 28.571 -35.967 1.00 87.44 87 MET A N 1
ATOM 705 C CA . MET A 1 87 ? 19.341 29.740 -35.256 1.00 87.44 87 MET A CA 1
ATOM 706 C C . MET A 1 87 ? 18.927 29.701 -33.770 1.00 87.44 87 MET A C 1
ATOM 708 O O . MET A 1 87 ? 18.936 28.626 -33.175 1.00 87.44 87 MET A O 1
ATOM 712 N N . GLU A 1 88 ? 18.604 30.833 -33.146 1.00 81.88 88 GLU A N 1
ATOM 713 C CA . GLU A 1 88 ? 18.322 30.888 -31.701 1.00 81.88 88 GLU A CA 1
ATOM 714 C C . GLU A 1 88 ? 16.821 30.912 -31.363 1.00 81.88 88 GLU A C 1
ATOM 716 O O . GLU A 1 88 ? 16.442 30.719 -30.210 1.00 81.88 88 GLU A O 1
ATOM 721 N N . ASN A 1 89 ? 15.946 31.143 -32.346 1.00 90.62 89 ASN A N 1
ATOM 722 C CA . ASN A 1 89 ? 14.536 31.455 -32.095 1.00 90.62 89 ASN A CA 1
ATOM 723 C C . ASN A 1 89 ? 13.531 30.832 -33.078 1.00 90.62 89 ASN A C 1
ATOM 725 O O . ASN A 1 89 ? 12.337 31.114 -32.964 1.00 90.62 89 ASN A O 1
ATOM 729 N N . PHE A 1 90 ? 13.960 30.000 -34.030 1.00 93.44 90 PHE A N 1
ATOM 730 C CA . PHE A 1 90 ? 13.057 29.409 -35.018 1.00 93.44 90 PHE A CA 1
ATOM 731 C C . PHE A 1 90 ? 12.906 27.897 -34.823 1.00 93.44 90 PHE A C 1
ATOM 733 O O . PHE A 1 90 ? 13.674 27.093 -35.350 1.00 93.44 90 PHE A O 1
ATOM 740 N N . TYR A 1 91 ? 11.876 27.500 -34.076 1.00 92.31 91 TYR A N 1
ATOM 741 C CA . TYR A 1 91 ? 11.582 26.100 -33.776 1.00 92.31 91 TYR A CA 1
ATOM 742 C C . TYR A 1 91 ? 10.806 25.434 -34.917 1.00 92.31 91 TYR A C 1
ATOM 744 O O . TYR A 1 91 ? 9.689 25.830 -35.253 1.00 92.31 91 TYR A O 1
ATOM 752 N N . LEU A 1 92 ? 11.385 24.389 -35.505 1.00 93.12 92 LEU A N 1
ATOM 753 C CA . LEU A 1 92 ? 10.738 23.589 -36.538 1.00 93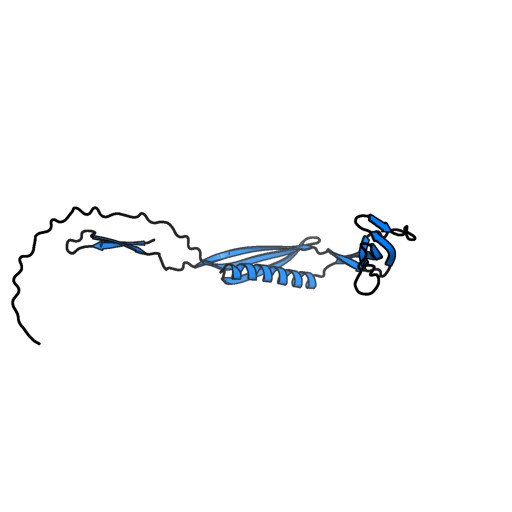.12 92 LEU A CA 1
ATOM 754 C C . LEU A 1 92 ? 9.720 22.621 -35.914 1.00 93.12 92 LEU A C 1
ATOM 756 O O . LEU A 1 92 ? 9.945 22.109 -34.816 1.00 93.12 92 LEU A O 1
ATOM 760 N N . PRO A 1 93 ? 8.636 22.260 -36.624 1.00 91.94 93 PRO A N 1
ATOM 761 C CA . PRO A 1 93 ? 7.696 21.214 -36.204 1.00 91.94 93 PRO A CA 1
ATOM 762 C C . PRO A 1 93 ? 8.263 19.800 -36.444 1.00 91.94 93 PRO A C 1
ATOM 764 O O . PRO A 1 93 ? 7.541 18.882 -36.838 1.00 91.94 93 PRO A O 1
ATOM 767 N N . VAL A 1 94 ? 9.576 19.645 -36.267 1.00 94.50 94 VAL A N 1
ATOM 768 C CA . VAL A 1 94 ? 10.336 18.417 -36.489 1.00 94.50 94 VAL A CA 1
ATOM 769 C C . VAL A 1 94 ? 11.131 18.127 -35.225 1.00 94.50 94 VAL A C 1
ATOM 771 O O . VAL A 1 94 ? 11.906 18.961 -34.758 1.00 94.50 94 VAL A O 1
ATOM 774 N N . TYR A 1 95 ? 10.942 16.927 -34.697 1.00 94.94 95 TYR A N 1
ATOM 775 C CA . TYR A 1 95 ? 11.634 16.393 -33.538 1.00 94.94 95 TYR A CA 1
ATOM 776 C C . TYR A 1 95 ? 12.499 15.232 -33.992 1.00 94.94 95 TYR A C 1
ATOM 778 O O . TYR A 1 95 ? 12.048 14.363 -34.742 1.00 94.94 95 TYR A O 1
ATOM 786 N N . VAL A 1 96 ? 13.739 15.220 -33.533 1.00 94.88 96 VAL A N 1
ATOM 787 C CA . VAL A 1 96 ? 14.677 14.127 -33.760 1.00 94.88 96 VAL A CA 1
ATOM 788 C C . VAL A 1 96 ? 15.064 13.557 -32.415 1.00 94.88 96 VAL A C 1
ATOM 790 O O . VAL A 1 96 ? 15.252 14.291 -31.447 1.00 94.88 96 VAL A O 1
ATOM 793 N N . GLY A 1 97 ? 15.162 12.244 -32.338 1.00 94.50 97 GLY A N 1
ATOM 794 C CA . GLY A 1 97 ? 15.398 11.611 -31.061 1.00 94.50 97 GLY A CA 1
ATOM 795 C C . GLY A 1 97 ? 15.696 10.140 -31.176 1.00 94.50 97 GLY A C 1
ATOM 796 O O . GLY A 1 97 ? 15.915 9.590 -32.263 1.00 94.50 97 GLY A O 1
ATOM 797 N N . LYS A 1 98 ? 15.700 9.512 -30.012 1.00 94.31 98 LYS A N 1
ATOM 798 C CA . LYS A 1 98 ? 15.896 8.085 -29.855 1.00 94.31 98 LYS A CA 1
ATOM 799 C C . LYS A 1 98 ? 14.850 7.514 -28.908 1.00 94.31 98 LYS A C 1
ATOM 801 O O . LYS A 1 98 ? 14.464 8.138 -27.924 1.00 94.31 98 LYS A O 1
ATOM 806 N N . ILE A 1 99 ? 14.438 6.293 -29.197 1.00 92.44 99 ILE A N 1
ATOM 807 C CA . ILE A 1 99 ? 13.615 5.461 -28.329 1.00 92.44 99 ILE A CA 1
ATOM 808 C C . ILE A 1 99 ? 14.547 4.413 -27.747 1.00 92.44 99 ILE A C 1
ATOM 810 O O . ILE A 1 99 ? 15.172 3.665 -28.498 1.00 92.44 99 ILE A O 1
ATOM 814 N N . THR A 1 100 ? 14.673 4.385 -26.426 1.00 91.56 100 THR A N 1
ATOM 815 C CA . THR A 1 100 ? 15.481 3.385 -25.724 1.00 91.56 100 THR A CA 1
ATOM 816 C C . THR A 1 100 ? 14.553 2.430 -24.997 1.00 91.56 100 THR A C 1
ATOM 818 O O . THR A 1 100 ? 13.827 2.831 -24.092 1.00 91.56 100 THR A O 1
ATOM 821 N N . GLU A 1 101 ? 14.572 1.170 -25.404 1.00 90.81 101 GLU A N 1
ATOM 822 C CA . GLU A 1 101 ? 13.856 0.080 -24.756 1.00 90.81 101 GLU A CA 1
ATOM 823 C C . GLU A 1 101 ? 14.785 -0.612 -23.767 1.00 90.81 101 GLU A C 1
ATOM 825 O O . GLU A 1 101 ? 15.895 -1.010 -24.122 1.00 90.81 101 GLU A O 1
ATOM 830 N N . TYR A 1 102 ? 14.319 -0.753 -22.533 1.00 89.00 102 TYR A N 1
ATOM 831 C CA . TYR A 1 102 ? 15.007 -1.432 -21.446 1.00 89.00 102 TYR A CA 1
ATOM 832 C C . TYR A 1 102 ? 14.291 -2.746 -21.164 1.00 89.00 102 TYR A C 1
ATOM 834 O O . TYR A 1 102 ? 13.106 -2.744 -20.818 1.00 89.00 102 TYR A O 1
ATOM 842 N N . GLU A 1 103 ? 15.005 -3.860 -21.303 1.00 90.94 103 GLU A N 1
ATOM 843 C CA . GLU A 1 103 ? 14.464 -5.181 -20.994 1.00 90.94 103 GLU A CA 1
ATOM 844 C C . GLU A 1 103 ? 14.248 -5.334 -19.486 1.00 90.94 103 GLU A C 1
ATOM 846 O O . GLU A 1 103 ? 15.072 -4.941 -18.647 1.00 90.94 103 GLU A O 1
ATOM 851 N N . ARG A 1 104 ? 13.099 -5.913 -19.146 1.00 88.12 104 ARG A N 1
ATOM 852 C CA . ARG A 1 104 ? 12.704 -6.203 -17.778 1.00 88.12 104 ARG A CA 1
ATOM 853 C C . ARG A 1 104 ? 12.387 -7.669 -17.639 1.00 88.12 104 ARG A C 1
ATOM 855 O O . ARG A 1 104 ? 11.644 -8.237 -18.429 1.00 88.12 104 ARG A O 1
ATOM 862 N N . GLU A 1 105 ? 12.878 -8.248 -16.560 1.00 85.88 105 GLU A N 1
ATOM 863 C CA . GLU A 1 105 ? 12.516 -9.594 -16.161 1.00 85.88 105 GLU A CA 1
ATOM 864 C C . GLU A 1 105 ? 11.653 -9.541 -14.906 1.00 85.88 105 GLU A C 1
ATOM 866 O O . GLU A 1 105 ? 11.951 -8.851 -13.926 1.00 85.88 105 GLU A O 1
ATOM 871 N N . LYS A 1 106 ? 10.544 -10.278 -14.955 1.00 86.88 106 LYS A N 1
ATOM 872 C CA . LYS A 1 106 ? 9.649 -10.469 -13.819 1.00 86.88 106 LYS A CA 1
ATOM 873 C C . LYS A 1 106 ? 10.166 -11.629 -12.986 1.00 86.88 106 LYS A C 1
ATOM 875 O O . LYS A 1 106 ? 9.985 -12.791 -13.345 1.00 86.88 106 LYS A O 1
ATOM 880 N N . GLU A 1 107 ? 10.751 -11.318 -11.841 1.00 85.56 107 GLU A N 1
ATOM 881 C CA . GLU A 1 107 ? 11.162 -12.320 -10.869 1.00 85.56 107 GLU A CA 1
ATOM 882 C C . GLU A 1 107 ? 10.088 -12.477 -9.790 1.00 85.56 107 GLU A C 1
ATOM 884 O O . GLU A 1 107 ? 9.536 -11.501 -9.273 1.00 85.56 107 GLU A O 1
ATOM 889 N N . LYS A 1 108 ? 9.766 -13.728 -9.457 1.00 86.81 108 LYS A N 1
ATOM 890 C CA . LYS A 1 108 ? 8.854 -14.052 -8.359 1.00 86.81 108 LYS A CA 1
ATOM 891 C C . LYS A 1 108 ? 9.665 -14.178 -7.081 1.00 86.81 108 LYS A C 1
ATOM 893 O O . LYS A 1 108 ? 10.320 -15.192 -6.863 1.00 86.81 108 LYS A O 1
ATOM 898 N N . GLU A 1 109 ? 9.575 -13.174 -6.223 1.00 87.25 109 GLU A N 1
ATOM 899 C CA . GLU A 1 109 ? 10.166 -13.231 -4.894 1.00 87.25 109 GLU A CA 1
ATOM 900 C C . GLU A 1 109 ? 9.129 -13.718 -3.878 1.00 87.25 109 GLU A C 1
ATOM 902 O O . GLU A 1 109 ? 7.953 -13.342 -3.906 1.00 87.25 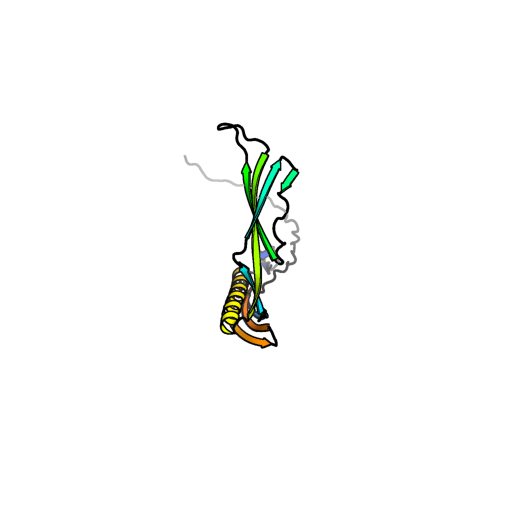109 GLU A O 1
ATOM 907 N N . THR A 1 110 ? 9.572 -14.580 -2.968 1.00 88.00 110 THR A N 1
ATOM 908 C CA . THR A 1 110 ? 8.749 -15.034 -1.848 1.00 88.00 110 THR A CA 1
ATOM 909 C C . THR A 1 110 ? 8.972 -14.108 -0.659 1.00 88.00 110 THR A C 1
ATOM 911 O O . THR A 1 110 ? 10.072 -14.031 -0.120 1.00 88.00 110 THR A O 1
ATOM 914 N N . ILE A 1 111 ? 7.914 -13.432 -0.226 1.00 88.25 111 ILE A N 1
ATOM 915 C CA . ILE A 1 111 ? 7.913 -12.563 0.945 1.00 88.25 111 ILE A CA 1
ATOM 916 C C . ILE A 1 111 ? 8.107 -13.421 2.202 1.00 88.25 111 ILE A C 1
ATOM 918 O O . ILE A 1 111 ? 7.433 -14.435 2.400 1.00 88.25 111 ILE A O 1
ATOM 922 N N . SER A 1 112 ? 9.041 -13.010 3.061 1.00 90.44 112 SER A N 1
ATOM 923 C CA . SER A 1 112 ? 9.246 -13.631 4.371 1.00 90.44 112 SER A CA 1
ATOM 924 C C . SER A 1 112 ? 8.154 -13.215 5.363 1.00 90.44 112 SER A C 1
ATOM 926 O O . SER A 1 112 ? 7.566 -12.143 5.246 1.00 90.44 112 SER A O 1
ATOM 928 N N . MET A 1 113 ? 7.940 -14.010 6.416 1.00 88.94 113 MET A N 1
ATOM 929 C CA . MET A 1 113 ? 6.979 -13.664 7.475 1.00 88.94 113 MET A CA 1
ATOM 930 C C . MET A 1 113 ? 7.272 -12.296 8.116 1.00 88.94 113 MET A C 1
ATOM 932 O O . MET A 1 113 ? 6.350 -11.586 8.499 1.00 88.94 113 MET A O 1
ATOM 936 N N . LYS A 1 114 ? 8.549 -11.906 8.227 1.00 92.38 114 LYS A N 1
ATOM 937 C CA . LYS A 1 114 ? 8.936 -10.601 8.778 1.00 92.38 114 LYS A CA 1
ATOM 938 C C . LYS A 1 114 ? 8.474 -9.456 7.873 1.00 92.38 114 LYS A C 1
ATOM 940 O O . LYS A 1 114 ? 7.800 -8.555 8.346 1.00 92.38 114 LYS A O 1
ATOM 945 N N . ALA A 1 115 ? 8.757 -9.548 6.576 1.00 92.56 115 ALA A N 1
ATOM 946 C CA . ALA A 1 115 ? 8.316 -8.544 5.612 1.00 92.56 115 ALA A CA 1
ATOM 947 C C . ALA A 1 115 ? 6.780 -8.482 5.504 1.00 92.56 115 ALA A C 1
ATOM 949 O O . ALA A 1 115 ? 6.220 -7.398 5.384 1.00 92.56 115 ALA A O 1
ATOM 950 N N . ALA A 1 116 ? 6.091 -9.625 5.603 1.00 92.69 116 ALA A N 1
ATOM 951 C CA . ALA A 1 116 ? 4.631 -9.662 5.654 1.00 92.69 116 ALA A CA 1
ATOM 952 C C . ALA A 1 116 ? 4.074 -8.955 6.901 1.00 92.69 116 ALA A C 1
ATOM 954 O O . ALA A 1 116 ? 3.096 -8.224 6.788 1.00 92.69 116 ALA A O 1
ATOM 955 N N . LYS A 1 117 ? 4.718 -9.109 8.068 1.00 94.44 117 LYS A N 1
ATOM 956 C CA . LYS A 1 117 ? 4.360 -8.359 9.283 1.00 94.44 117 LYS A CA 1
ATOM 957 C C . LYS A 1 117 ? 4.550 -6.855 9.107 1.00 94.44 117 LYS A C 1
ATOM 959 O O . LYS A 1 117 ? 3.664 -6.105 9.488 1.00 94.44 117 LYS A O 1
ATOM 964 N N . ASP A 1 118 ? 5.655 -6.422 8.506 1.00 95.31 118 ASP A N 1
ATOM 965 C CA . ASP A 1 118 ? 5.910 -4.992 8.283 1.00 95.31 118 ASP A CA 1
ATOM 966 C C . ASP A 1 118 ? 4.857 -4.368 7.347 1.00 95.31 118 ASP A C 1
ATOM 968 O O . ASP A 1 118 ? 4.420 -3.240 7.565 1.00 95.31 118 ASP A O 1
ATOM 972 N N . ILE A 1 119 ? 4.420 -5.107 6.320 1.00 94.44 119 ILE A N 1
ATOM 973 C CA . ILE A 1 119 ? 3.321 -4.690 5.433 1.00 94.44 119 ILE A CA 1
ATOM 974 C C . ILE A 1 119 ? 1.992 -4.660 6.198 1.00 94.44 119 ILE A C 1
ATOM 976 O O . ILE A 1 119 ? 1.265 -3.678 6.105 1.00 94.44 119 ILE A O 1
ATOM 980 N N . ALA A 1 120 ? 1.700 -5.699 6.985 1.00 95.69 120 ALA A N 1
ATOM 981 C CA . ALA A 1 120 ? 0.477 -5.783 7.780 1.00 95.69 120 ALA A CA 1
ATOM 982 C C . ALA A 1 120 ? 0.356 -4.632 8.786 1.00 95.69 120 ALA A C 1
ATOM 984 O O . ALA A 1 120 ? -0.726 -4.080 8.941 1.00 95.69 120 ALA A O 1
ATOM 985 N N . ILE A 1 121 ? 1.461 -4.254 9.437 1.00 95.44 121 ILE A N 1
ATOM 986 C CA . ILE A 1 121 ? 1.502 -3.117 10.364 1.00 95.44 121 ILE A CA 1
ATOM 987 C C . ILE A 1 121 ? 1.172 -1.824 9.620 1.00 95.44 121 ILE A C 1
ATOM 989 O O . ILE A 1 121 ? 0.303 -1.092 10.064 1.00 95.44 121 ILE A O 1
ATOM 993 N N . LYS A 1 122 ? 1.780 -1.580 8.452 1.00 96.88 122 LYS A N 1
ATOM 994 C CA . LYS A 1 122 ? 1.488 -0.377 7.655 1.00 96.88 122 LYS A CA 1
ATOM 995 C C . LYS A 1 122 ? 0.029 -0.292 7.215 1.00 96.88 122 LYS A C 1
ATOM 997 O O . LYS A 1 122 ? -0.565 0.776 7.301 1.00 96.88 122 LYS A O 1
ATOM 1002 N N . ASN A 1 123 ? -0.533 -1.401 6.738 1.00 96.62 123 ASN A N 1
ATOM 1003 C CA . ASN A 1 123 ? -1.933 -1.450 6.320 1.00 96.62 123 ASN A CA 1
ATOM 1004 C C . ASN A 1 123 ? -2.875 -1.238 7.514 1.00 96.62 123 ASN A C 1
ATOM 1006 O O . ASN A 1 123 ? -3.867 -0.522 7.395 1.00 96.62 123 ASN A O 1
ATOM 1010 N N . LEU A 1 124 ? -2.538 -1.822 8.669 1.00 96.19 124 LEU A N 1
ATOM 1011 C CA . LEU A 1 124 ? -3.285 -1.630 9.905 1.00 96.19 124 LEU A CA 1
ATOM 1012 C C . LEU A 1 124 ? -3.212 -0.175 10.373 1.00 96.19 124 LEU A C 1
ATOM 1014 O O . LEU A 1 124 ? -4.252 0.391 10.671 1.00 96.19 124 LEU A O 1
ATOM 1018 N N . ASP A 1 125 ? -2.029 0.435 10.408 1.00 96.00 125 ASP A N 1
ATOM 1019 C CA . ASP A 1 125 ? -1.858 1.836 10.807 1.00 96.00 125 ASP A CA 1
ATOM 1020 C C . ASP A 1 125 ? -2.692 2.752 9.904 1.00 96.00 125 ASP A C 1
ATOM 1022 O O . ASP A 1 125 ? -3.479 3.543 10.408 1.00 96.00 125 ASP A O 1
ATOM 1026 N N . GLN A 1 126 ? -2.659 2.540 8.584 1.00 96.75 126 GLN A N 1
ATOM 1027 C CA . GLN A 1 126 ? -3.507 3.288 7.652 1.00 96.75 126 GLN A CA 1
ATOM 1028 C C . GLN A 1 126 ? -5.009 3.104 7.939 1.00 96.75 126 GLN A C 1
ATOM 1030 O O . GLN A 1 126 ? -5.795 4.037 7.789 1.00 96.75 126 GLN A O 1
ATOM 1035 N N . PHE A 1 127 ? -5.438 1.904 8.336 1.00 95.81 127 PHE A N 1
ATOM 1036 C CA . PHE A 1 127 ? -6.821 1.664 8.744 1.00 95.81 127 PHE A CA 1
ATOM 1037 C C . PHE A 1 127 ? -7.179 2.404 10.042 1.00 95.81 127 PHE A C 1
ATOM 1039 O O . PHE A 1 127 ? -8.267 2.970 10.133 1.00 95.81 127 PHE A O 1
ATOM 1046 N N . LEU A 1 128 ? -6.279 2.413 11.028 1.00 95.06 128 LEU A N 1
ATOM 1047 C CA . LEU A 1 128 ? -6.477 3.120 12.294 1.00 95.06 128 LEU A CA 1
ATOM 1048 C C . LEU A 1 128 ? -6.520 4.639 12.086 1.00 95.06 128 LEU A C 1
ATOM 1050 O O . LEU A 1 128 ? -7.426 5.277 12.612 1.00 95.06 128 LEU A O 1
ATOM 1054 N N . ASP A 1 129 ? -5.626 5.187 11.262 1.00 95.94 129 ASP A N 1
ATOM 1055 C CA . ASP A 1 129 ? -5.599 6.612 10.911 1.00 95.94 129 ASP A CA 1
ATOM 1056 C C . ASP A 1 129 ? -6.933 7.041 10.284 1.00 95.94 129 ASP A C 1
ATOM 1058 O O . ASP A 1 129 ? -7.532 8.032 10.696 1.00 95.94 129 ASP A O 1
ATOM 1062 N N . ASN A 1 130 ? -7.469 6.237 9.357 1.00 95.50 130 ASN A N 1
ATOM 1063 C CA . ASN A 1 130 ? -8.782 6.496 8.764 1.00 95.50 130 ASN A CA 1
ATOM 1064 C C . ASN A 1 130 ? -9.910 6.502 9.812 1.00 95.50 130 ASN A C 1
ATOM 1066 O O . ASN A 1 130 ? -10.873 7.251 9.665 1.00 95.50 130 ASN A O 1
ATOM 1070 N N . LEU A 1 131 ? -9.849 5.661 10.850 1.00 93.56 131 LEU A N 1
ATOM 1071 C CA . LEU A 1 131 ? -10.846 5.685 11.926 1.00 93.56 131 LEU A CA 1
ATOM 1072 C C . LEU A 1 131 ? -10.716 6.965 12.762 1.00 93.56 131 LEU A C 1
ATOM 1074 O O . LEU A 1 131 ? -11.719 7.639 13.006 1.00 93.56 131 LEU A O 1
ATOM 1078 N N . GLU A 1 132 ? -9.498 7.335 13.150 1.00 93.31 132 GLU A N 1
ATOM 1079 C CA . GLU A 1 132 ? -9.244 8.542 13.943 1.00 93.31 132 GLU A CA 1
ATOM 1080 C C . GLU A 1 132 ? -9.643 9.826 13.200 1.00 93.31 132 GLU A C 1
ATOM 1082 O O . GLU A 1 132 ? -10.284 10.698 13.791 1.00 93.31 132 GLU A O 1
ATOM 1087 N N . GLU A 1 133 ? -9.372 9.918 11.893 1.00 93.44 133 GLU A N 1
ATOM 1088 C CA . GLU A 1 133 ? -9.820 11.032 11.042 1.00 93.44 133 GLU A CA 1
ATOM 1089 C C . GLU A 1 133 ? -11.351 11.174 11.002 1.00 93.44 133 GLU A C 1
ATOM 1091 O O . GLU A 1 133 ? -11.871 12.284 10.883 1.00 93.44 133 GLU A O 1
ATOM 1096 N N . ASN A 1 134 ? -12.083 10.068 11.157 1.00 90.19 134 ASN A N 1
ATOM 1097 C CA . ASN A 1 134 ? -13.545 10.057 11.222 1.00 90.19 134 ASN A CA 1
ATOM 1098 C C . ASN A 1 134 ? -14.098 10.306 12.641 1.00 90.19 134 ASN A C 1
ATOM 1100 O O . ASN A 1 134 ? -15.298 10.155 12.866 1.00 90.19 134 ASN A O 1
ATOM 1104 N N . GLY A 1 135 ? -13.254 10.698 13.601 1.00 87.69 135 GLY A N 1
ATOM 1105 C CA . GLY A 1 135 ? -13.667 11.007 14.974 1.00 87.69 135 GLY A CA 1
ATOM 1106 C C . GLY A 1 135 ? -13.832 9.779 15.873 1.00 87.69 135 GLY A C 1
ATOM 1107 O O . GLY A 1 135 ? -14.441 9.872 16.940 1.00 87.69 135 GLY A O 1
ATOM 1108 N N . VAL A 1 136 ? -13.293 8.629 15.465 1.00 93.00 136 VAL A N 1
ATOM 1109 C CA . VAL A 1 136 ? -13.324 7.386 16.243 1.00 93.00 136 VAL A CA 1
ATOM 1110 C C . VAL A 1 136 ? -12.076 7.303 17.126 1.00 93.00 136 VAL A C 1
ATOM 1112 O O . VAL A 1 136 ? -10.952 7.362 16.641 1.00 93.00 136 VAL A O 1
ATOM 1115 N N . SER A 1 137 ? -12.246 7.119 18.436 1.00 90.19 137 SER A N 1
ATOM 1116 C CA . SER A 1 137 ? -11.134 6.994 19.389 1.00 90.19 137 SER A CA 1
ATOM 1117 C C . SER A 1 137 ? -10.849 5.529 19.722 1.00 90.19 137 SER A C 1
ATOM 1119 O O . SER A 1 137 ? -11.697 4.831 20.281 1.00 90.19 137 SER A O 1
ATOM 1121 N N . ILE A 1 138 ? -9.652 5.042 19.391 1.00 93.12 138 ILE A N 1
ATOM 1122 C CA . ILE A 1 138 ? -9.278 3.633 19.575 1.00 93.12 138 ILE A CA 1
ATOM 1123 C C . ILE A 1 138 ? -8.944 3.341 21.045 1.00 93.12 138 ILE A C 1
ATOM 1125 O O . ILE A 1 138 ? -8.132 4.020 21.667 1.00 93.12 138 ILE A O 1
ATOM 1129 N N . ILE A 1 139 ? -9.542 2.281 21.594 1.00 92.81 139 ILE A N 1
ATOM 1130 C CA . ILE A 1 139 ? -9.349 1.842 22.987 1.00 92.81 139 ILE A CA 1
ATOM 1131 C C . ILE A 1 139 ? -8.406 0.641 23.048 1.00 92.81 139 ILE A C 1
ATOM 1133 O O . ILE A 1 139 ? -7.509 0.584 23.884 1.00 92.81 139 ILE A O 1
ATOM 1137 N N . ASP A 1 140 ? -8.661 -0.355 22.201 1.00 92.38 140 ASP A N 1
ATOM 1138 C CA . ASP A 1 140 ? -7.964 -1.635 22.228 1.00 92.38 140 ASP A CA 1
ATOM 1139 C C . ASP A 1 140 ? -7.898 -2.235 20.824 1.00 92.38 140 ASP A C 1
ATOM 1141 O O . ASP A 1 140 ? -8.837 -2.115 20.030 1.00 92.38 140 ASP A O 1
ATOM 1145 N N . LYS A 1 141 ? -6.781 -2.896 20.526 1.00 93.31 141 LYS A N 1
ATOM 1146 C CA . LYS A 1 141 ? -6.522 -3.522 19.230 1.00 93.31 141 LYS A CA 1
ATOM 1147 C C . LYS A 1 141 ? -5.930 -4.906 19.435 1.00 93.31 141 LYS A C 1
ATOM 1149 O O . LYS A 1 141 ? -4.849 -5.056 19.999 1.00 93.31 141 LYS A O 1
ATOM 1154 N N . ASN A 1 142 ? -6.627 -5.916 18.926 1.00 92.69 142 ASN A N 1
ATOM 1155 C CA . ASN A 1 142 ? -6.151 -7.290 18.933 1.00 92.69 142 ASN A CA 1
ATOM 1156 C C . ASN A 1 142 ? -6.210 -7.850 17.512 1.00 92.69 142 ASN A C 1
ATOM 1158 O O . ASN A 1 142 ? -7.280 -8.225 17.027 1.00 92.69 142 ASN A O 1
ATOM 1162 N N . VAL A 1 143 ? -5.054 -7.861 16.851 1.00 93.88 143 VAL A N 1
ATOM 1163 C CA . VAL A 1 143 ? -4.892 -8.297 15.464 1.00 93.88 143 VAL A CA 1
ATOM 1164 C C . VAL A 1 143 ? -3.879 -9.432 15.414 1.00 93.88 143 VAL A C 1
ATOM 1166 O O . VAL A 1 143 ? -2.793 -9.348 15.989 1.00 93.88 143 VAL A O 1
ATOM 1169 N N . MET A 1 144 ? -4.249 -10.499 14.719 1.00 94.56 144 MET A N 1
ATOM 1170 C CA . MET A 1 144 ? -3.444 -11.690 14.505 1.00 94.56 144 MET A CA 1
ATOM 1171 C C . MET A 1 144 ? -3.088 -11.813 13.028 1.00 94.56 144 MET A C 1
ATOM 1173 O O . MET A 1 144 ? -3.777 -11.298 12.151 1.00 94.56 144 MET A O 1
ATOM 1177 N N . ILE A 1 145 ? -1.980 -12.495 12.763 1.00 95.25 145 ILE A N 1
ATOM 1178 C CA . ILE A 1 145 ? -1.539 -12.821 11.412 1.00 95.25 145 ILE A CA 1
ATOM 1179 C C . ILE A 1 145 ? -1.298 -14.319 11.326 1.00 95.25 145 ILE A C 1
ATOM 1181 O O . ILE A 1 145 ? -0.508 -14.886 12.084 1.00 95.25 145 ILE A O 1
ATOM 1185 N N . GLU A 1 146 ? -1.951 -14.947 10.364 1.00 94.06 146 GLU A N 1
ATOM 1186 C CA . GLU A 1 146 ? -1.836 -16.367 10.079 1.00 94.06 146 GLU A CA 1
ATOM 1187 C C . GLU A 1 146 ? -1.417 -16.579 8.632 1.00 94.06 146 GLU A C 1
ATOM 1189 O O . GLU A 1 146 ? -1.669 -15.761 7.749 1.00 94.06 146 GLU A O 1
ATOM 1194 N N . LYS A 1 147 ? -0.737 -17.692 8.371 1.00 92.75 147 LYS A N 1
ATOM 1195 C CA . LYS A 1 147 ? -0.393 -18.085 7.010 1.00 92.75 147 LYS A CA 1
ATOM 1196 C C . LYS A 1 147 ? -1.401 -19.119 6.529 1.00 92.75 147 LYS A C 1
ATOM 1198 O O . LYS A 1 147 ? -1.437 -20.225 7.062 1.00 92.75 147 LYS A O 1
ATOM 1203 N N . ILE A 1 148 ? -2.149 -18.778 5.485 1.00 93.38 148 ILE A N 1
ATOM 1204 C CA . ILE A 1 148 ? -3.125 -19.660 4.847 1.00 93.38 148 ILE A CA 1
ATOM 1205 C C . ILE A 1 148 ? -2.680 -19.876 3.398 1.00 93.38 148 ILE A C 1
ATOM 1207 O O . ILE A 1 148 ? -2.707 -18.960 2.574 1.00 93.38 148 ILE A O 1
ATOM 1211 N N . ASP A 1 149 ? -2.233 -21.097 3.096 1.00 91.19 149 ASP A N 1
ATOM 1212 C CA . ASP A 1 149 ? -1.669 -21.480 1.794 1.00 91.19 149 ASP A CA 1
ATOM 1213 C C . ASP A 1 149 ? -0.532 -20.529 1.340 1.00 91.19 149 ASP A C 1
ATOM 1215 O O . ASP A 1 149 ? 0.516 -20.452 1.992 1.00 91.19 149 ASP A O 1
ATOM 1219 N N . LYS A 1 150 ? -0.725 -19.791 0.238 1.00 91.12 150 LYS A N 1
ATOM 1220 C CA . LYS A 1 150 ? 0.237 -18.838 -0.342 1.00 91.12 150 LYS A CA 1
ATOM 1221 C C . LYS A 1 150 ? -0.092 -17.385 0.001 1.00 91.12 150 LYS A C 1
ATOM 1223 O O . LYS A 1 150 ? 0.314 -16.473 -0.725 1.00 91.12 150 LYS A O 1
ATOM 1228 N N . LYS A 1 151 ? -0.849 -17.152 1.072 1.00 94.00 151 LYS A N 1
ATOM 1229 C CA . LYS A 1 151 ? -1.222 -15.819 1.552 1.00 94.00 151 LYS A CA 1
ATOM 1230 C C . LYS A 1 151 ? -1.051 -15.724 3.066 1.00 94.00 151 LYS A C 1
ATOM 1232 O O . LYS A 1 151 ? -1.056 -16.726 3.778 1.00 94.00 151 LYS A O 1
ATOM 1237 N N . TYR A 1 152 ? -0.900 -14.501 3.541 1.00 94.19 152 TYR A N 1
ATOM 1238 C CA . TYR A 1 152 ? -0.984 -14.151 4.946 1.00 94.19 152 TYR A CA 1
ATOM 1239 C C . TYR A 1 152 ? -2.330 -13.481 5.182 1.00 94.19 152 TYR A C 1
ATOM 1241 O O . TYR A 1 152 ? -2.655 -12.500 4.515 1.00 94.19 152 TYR A O 1
ATOM 1249 N N . HIS A 1 153 ? -3.109 -14.051 6.088 1.00 96.06 153 HIS A N 1
ATOM 1250 C CA . HIS A 1 153 ? -4.388 -13.526 6.532 1.00 96.06 153 HIS A CA 1
ATOM 1251 C C . HIS A 1 153 ? -4.158 -12.752 7.816 1.00 96.06 153 HIS A C 1
ATOM 1253 O O . HIS A 1 153 ? -3.654 -13.302 8.795 1.00 96.06 153 HIS A O 1
ATOM 1259 N N . VAL A 1 154 ? -4.471 -11.467 7.789 1.00 96.62 154 VAL A N 1
ATOM 1260 C CA . VAL A 1 154 ? -4.387 -10.586 8.944 1.00 96.62 154 VAL A CA 1
ATOM 1261 C C . VAL A 1 154 ? -5.812 -10.288 9.355 1.00 96.62 154 VAL A C 1
ATOM 1263 O O . VAL A 1 154 ? -6.586 -9.784 8.549 1.00 96.62 154 VAL A O 1
ATOM 1266 N N . TYR A 1 155 ? -6.177 -10.617 10.584 1.00 96.44 155 TYR A N 1
ATOM 1267 C CA . TYR A 1 155 ? -7.539 -10.420 11.052 1.00 96.44 155 TYR A CA 1
ATOM 1268 C C . TYR A 1 155 ? -7.559 -10.050 12.526 1.00 96.44 155 TYR A C 1
ATOM 1270 O O . TYR A 1 155 ? -6.664 -10.406 13.295 1.00 96.44 155 TYR A O 1
ATOM 1278 N N . GLY A 1 156 ? -8.577 -9.312 12.940 1.00 95.00 156 GLY A N 1
ATOM 1279 C CA . GLY A 1 156 ? -8.660 -8.864 14.318 1.00 95.00 156 GLY A CA 1
ATOM 1280 C C . GLY A 1 156 ? -9.906 -8.069 14.626 1.00 95.00 156 GLY A C 1
ATOM 1281 O O . GLY A 1 156 ? -10.732 -7.800 13.758 1.00 95.00 156 GLY A O 1
ATOM 1282 N N . LYS A 1 157 ? -10.015 -7.682 15.893 1.00 95.81 157 LYS A N 1
ATOM 1283 C CA . LYS A 1 157 ? -11.073 -6.794 16.366 1.00 95.81 157 LYS A CA 1
ATOM 1284 C C . LYS A 1 157 ? -10.450 -5.546 16.964 1.00 95.81 157 LYS A C 1
ATOM 1286 O O . LYS A 1 157 ? -9.514 -5.631 17.763 1.00 95.81 157 LYS A O 1
A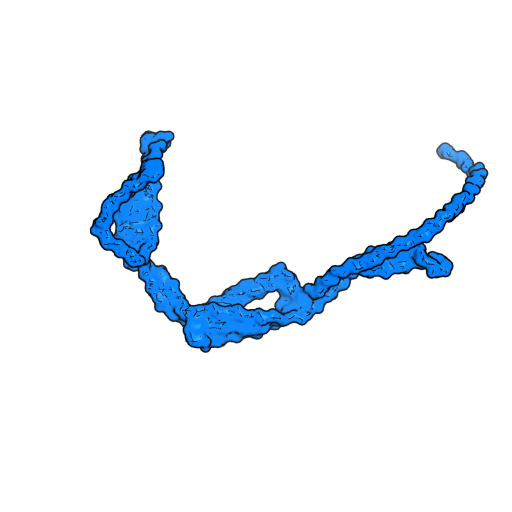TOM 1291 N N . ILE A 1 158 ? -10.997 -4.401 16.587 1.00 95.56 158 ILE A N 1
ATOM 1292 C CA . ILE A 1 158 ? -10.584 -3.086 17.065 1.00 95.56 158 ILE A CA 1
ATOM 1293 C C . ILE A 1 158 ? -11.753 -2.506 17.844 1.00 95.56 158 ILE A C 1
ATOM 1295 O O . ILE A 1 158 ? -12.856 -2.354 17.321 1.00 95.56 158 ILE A O 1
ATOM 1299 N N . ARG A 1 159 ? -11.530 -2.231 19.124 1.00 94.06 159 ARG A N 1
ATOM 1300 C CA . ARG A 1 159 ? -12.525 -1.624 20.005 1.00 94.06 159 ARG A CA 1
ATOM 1301 C C . ARG A 1 159 ? -12.284 -0.133 20.056 1.00 94.06 159 ARG A C 1
ATOM 1303 O O . ARG A 1 159 ? -11.168 0.299 20.345 1.00 94.06 159 ARG A O 1
ATOM 1310 N N . ALA A 1 160 ? -13.338 0.632 19.831 1.00 94.56 160 ALA A N 1
ATOM 1311 C CA . ALA A 1 160 ? -13.259 2.077 19.775 1.00 94.56 160 ALA A CA 1
ATOM 1312 C C . ALA A 1 160 ? -14.483 2.744 20.409 1.00 94.56 160 ALA A C 1
ATOM 1314 O O . ALA A 1 160 ? -15.491 2.093 20.692 1.00 94.56 160 ALA A O 1
ATOM 1315 N N . CYS A 1 161 ? -14.359 4.039 20.658 1.00 91.38 161 CYS A N 1
ATOM 1316 C CA . CYS A 1 161 ? -15.434 4.933 21.049 1.00 91.38 161 CYS A CA 1
ATOM 1317 C C . CYS A 1 161 ? -15.771 5.847 19.871 1.00 91.38 161 CYS A C 1
ATOM 1319 O O . CYS A 1 161 ? -14.863 6.425 19.279 1.00 91.38 161 CYS A O 1
ATOM 1321 N N . GLU A 1 162 ? -17.052 6.017 19.573 1.00 90.69 162 GLU A N 1
ATOM 1322 C CA . GLU A 1 162 ? -17.525 6.968 18.562 1.00 90.69 162 GLU A CA 1
ATOM 1323 C C . GLU A 1 162 ? -18.807 7.657 19.022 1.00 90.69 162 GLU A C 1
ATOM 1325 O O . GLU A 1 162 ? -19.524 7.136 19.882 1.00 90.69 162 GLU A O 1
ATOM 1330 N N . ASP A 1 163 ? -19.096 8.825 18.460 1.00 86.19 163 ASP A N 1
ATOM 1331 C CA . ASP A 1 163 ? -20.386 9.475 18.657 1.00 86.19 163 ASP A CA 1
ATOM 1332 C C . ASP A 1 163 ? -21.478 8.681 17.922 1.00 86.19 163 ASP A C 1
ATOM 1334 O O . ASP A 1 163 ? -21.421 8.480 16.708 1.00 86.19 163 ASP A O 1
ATOM 1338 N N . ILE A 1 164 ? -22.468 8.199 18.674 1.00 81.81 164 ILE A N 1
ATOM 1339 C CA . ILE A 1 164 ? -23.600 7.424 18.144 1.00 81.81 164 ILE A CA 1
ATOM 1340 C C . ILE A 1 164 ? -24.892 8.244 18.091 1.00 81.81 164 ILE A C 1
ATOM 1342 O O . ILE A 1 164 ? -25.977 7.689 17.872 1.00 81.81 164 ILE A O 1
ATOM 1346 N N . THR A 1 165 ? -24.813 9.554 18.325 1.00 77.44 165 THR A N 1
ATOM 1347 C CA . THR A 1 165 ? -25.985 10.419 18.306 1.00 77.44 165 THR A CA 1
ATOM 1348 C C . THR A 1 165 ? -26.595 10.500 16.909 1.00 77.44 165 THR A C 1
ATOM 1350 O O . THR A 1 165 ? -25.936 10.606 15.876 1.00 77.44 165 THR A O 1
ATOM 1353 N N . LYS A 1 166 ? -27.928 10.447 16.873 1.00 67.94 166 LYS A N 1
ATOM 1354 C CA . LYS A 1 166 ? -28.724 10.780 15.692 1.00 67.94 166 LYS A CA 1
ATOM 1355 C C . LYS A 1 166 ? -29.743 11.824 16.105 1.00 67.94 166 LYS A C 1
ATOM 1357 O O . LYS A 1 166 ? -30.531 11.596 17.024 1.00 67.94 166 LYS A O 1
ATOM 1362 N N . THR A 1 167 ? -29.738 12.974 15.441 1.00 66.31 167 THR A N 1
ATOM 1363 C CA . THR A 1 167 ? -30.728 14.021 15.692 1.00 66.31 167 THR A CA 1
ATOM 1364 C C . THR A 1 167 ? -32.074 13.625 15.087 1.00 66.31 167 THR A C 1
ATOM 1366 O O . THR A 1 167 ? -32.165 13.218 13.931 1.00 66.31 167 THR A O 1
ATOM 1369 N N . ALA A 1 168 ? -33.139 13.737 15.882 1.00 68.00 168 ALA A N 1
ATOM 1370 C CA . ALA A 1 168 ? -34.514 13.547 15.431 1.00 68.00 168 ALA A CA 1
ATOM 1371 C C . ALA A 1 168 ? -35.275 14.889 15.465 1.00 68.00 168 ALA A C 1
ATOM 1373 O O . ALA A 1 168 ? -35.098 15.664 16.422 1.00 68.00 168 ALA A O 1
ATOM 1374 N N . PRO A 1 169 ? -36.105 15.183 14.444 1.00 70.56 169 PRO A N 1
ATOM 1375 C CA . PRO A 1 169 ? -36.945 16.372 14.432 1.00 70.56 169 PRO A CA 1
ATOM 1376 C C . PRO A 1 169 ? -38.040 16.260 15.495 1.00 70.56 169 PRO A C 1
ATOM 1378 O O . PRO A 1 169 ? -38.542 15.175 15.782 1.00 70.56 169 PRO A O 1
ATOM 1381 N N . THR A 1 170 ? -38.419 17.398 16.066 1.00 73.94 170 THR A N 1
ATOM 1382 C CA . THR A 1 170 ? -39.431 17.478 17.126 1.00 73.94 170 THR A CA 1
ATOM 1383 C C . THR A 1 170 ? -40.624 18.264 16.621 1.00 73.94 170 THR A C 1
ATOM 1385 O O . THR A 1 170 ? -40.450 19.289 15.964 1.00 73.94 170 THR A O 1
ATOM 1388 N N . GLU A 1 171 ? -41.830 17.796 16.936 1.00 77.12 171 GLU A N 1
ATOM 1389 C CA . GLU A 1 171 ? -43.068 18.469 16.545 1.00 77.12 171 GLU A CA 1
ATOM 1390 C C . GLU A 1 171 ? -43.143 19.889 17.126 1.00 77.12 171 GLU A C 1
ATOM 1392 O O . GLU A 1 171 ? -43.060 20.086 18.345 1.00 77.12 171 GLU A O 1
ATOM 1397 N N . MET A 1 172 ? -43.328 20.878 16.245 1.00 73.88 172 MET A N 1
ATOM 1398 C CA . MET A 1 172 ? -43.531 22.273 16.629 1.00 73.88 172 MET A CA 1
ATOM 1399 C C . MET A 1 172 ? -45.004 22.520 16.964 1.00 73.88 172 MET A C 1
ATOM 1401 O O . MET A 1 172 ? -45.867 22.479 16.089 1.00 73.88 172 MET A O 1
ATOM 1405 N N . LYS A 1 173 ? -45.289 22.811 18.233 1.00 76.62 173 LYS A N 1
ATOM 1406 C CA . LYS A 1 173 ? -46.587 23.307 18.697 1.00 76.62 173 LYS A CA 1
ATOM 1407 C C . LYS A 1 173 ? -46.682 24.825 18.550 1.00 76.62 173 LYS A C 1
ATOM 1409 O O . LYS A 1 173 ? -45.758 25.546 18.924 1.00 76.62 173 LYS A O 1
ATOM 1414 N N . THR A 1 174 ? -47.822 25.291 18.048 1.00 62.97 174 THR A N 1
ATOM 1415 C CA . THR A 1 174 ? -48.213 26.707 17.997 1.00 62.97 174 THR A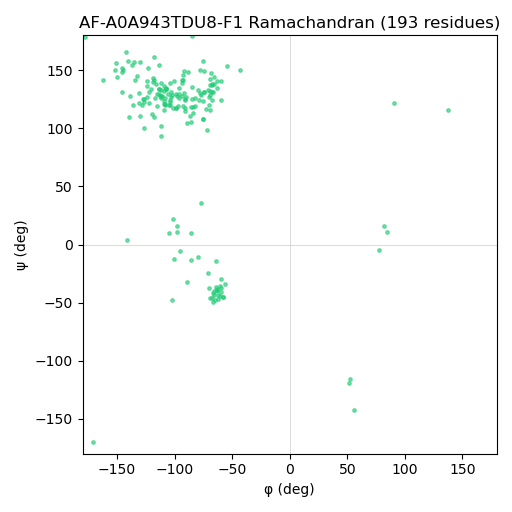 CA 1
ATOM 1416 C C . THR A 1 174 ? -49.253 26.981 19.079 1.00 62.97 174 THR A C 1
ATOM 1418 O O . THR A 1 174 ? -50.149 26.167 19.291 1.00 62.97 174 THR A O 1
ATOM 1421 N N . ILE A 1 175 ? -49.135 28.117 19.763 1.00 65.94 175 ILE A N 1
ATOM 1422 C CA . ILE A 1 175 ? -50.086 28.542 20.796 1.00 65.94 175 ILE A CA 1
ATOM 1423 C C . ILE A 1 175 ? -51.163 29.381 20.114 1.00 65.94 175 ILE A C 1
ATOM 1425 O O . ILE A 1 175 ? -50.843 30.357 19.430 1.00 65.94 175 ILE A O 1
ATOM 1429 N N . SER A 1 176 ? -52.430 28.996 20.265 1.00 57.75 176 SER A N 1
ATOM 1430 C CA . SER A 1 176 ? -53.563 29.799 19.806 1.00 57.75 176 SER A CA 1
ATOM 1431 C C . SER A 1 176 ? -53.707 31.013 20.719 1.00 57.75 176 SER A C 1
ATOM 1433 O O . SER A 1 176 ? -54.251 30.906 21.813 1.00 57.75 176 SER A O 1
ATOM 1435 N N . LYS A 1 177 ? -53.190 32.166 20.292 1.00 50.50 177 LYS A N 1
ATOM 1436 C CA . LYS A 1 177 ? -53.469 33.436 20.966 1.00 50.50 177 LYS A CA 1
ATOM 1437 C C . LYS A 1 177 ? -54.888 33.869 20.593 1.00 50.50 177 LYS A C 1
ATOM 1439 O O . LYS A 1 177 ? -55.108 34.267 19.449 1.00 50.50 177 LYS A O 1
ATOM 1444 N N . GLU A 1 178 ? -55.840 33.785 21.519 1.00 46.44 178 GLU A N 1
ATOM 1445 C CA . GLU A 1 178 ? -57.036 34.628 21.425 1.00 46.44 178 GLU A CA 1
ATOM 1446 C C . GLU A 1 178 ? -56.608 36.094 21.650 1.00 46.44 178 GLU A C 1
ATOM 1448 O O . GLU A 1 178 ? -55.726 36.352 22.473 1.00 46.44 178 GLU A O 1
ATOM 1453 N N . PRO A 1 179 ? -57.119 37.058 20.864 1.00 38.06 179 PRO A N 1
ATOM 1454 C CA . PRO A 1 179 ? -56.653 38.440 20.928 1.00 38.06 179 PRO A CA 1
ATOM 1455 C C . PRO A 1 179 ? -57.140 39.135 22.208 1.00 38.06 179 PRO A C 1
ATOM 1457 O O . PRO A 1 179 ? -58.338 39.342 22.378 1.00 38.06 179 PRO A O 1
ATOM 1460 N N . GLU A 1 180 ? -56.211 39.543 23.078 1.00 40.00 180 GLU A N 1
ATOM 1461 C CA . GLU A 1 180 ? -56.501 40.437 24.207 1.00 40.00 180 GLU A CA 1
ATOM 1462 C C . GLU A 1 180 ? -56.887 41.842 23.701 1.00 40.00 180 GLU A C 1
ATOM 1464 O O . GLU A 1 180 ? -56.151 42.483 22.940 1.00 40.00 180 GLU A O 1
ATOM 1469 N N . GLU A 1 181 ? -58.065 42.314 24.120 1.00 32.84 181 GLU A N 1
ATOM 1470 C CA . GLU A 1 181 ? -58.586 43.660 23.868 1.00 32.84 181 GLU A CA 1
ATOM 1471 C C . GLU A 1 181 ? -57.744 44.727 24.589 1.00 32.84 181 GLU A C 1
ATOM 1473 O O . GLU A 1 181 ? -57.480 44.644 25.787 1.00 32.84 181 GLU A O 1
ATOM 1478 N N . LYS A 1 182 ? -57.348 45.774 23.856 1.00 33.25 182 LYS A N 1
ATOM 1479 C CA . LYS A 1 182 ? -56.686 46.960 24.414 1.00 33.25 182 LYS A CA 1
ATOM 1480 C C . LYS A 1 182 ? -57.705 47.824 25.162 1.00 33.25 182 LYS A C 1
ATOM 1482 O O . LYS A 1 182 ? -58.722 48.188 24.577 1.00 33.25 182 LYS A O 1
ATOM 1487 N N . GLN A 1 183 ? -57.394 48.234 26.392 1.00 32.56 183 GLN A N 1
ATOM 1488 C CA . GLN A 1 183 ? -58.036 49.386 27.033 1.00 32.56 183 GLN A CA 1
ATOM 1489 C C . GLN A 1 183 ? -57.014 50.512 27.216 1.00 32.56 183 GLN A C 1
ATOM 1491 O O . GLN A 1 183 ? -55.911 50.294 27.714 1.00 32.56 183 GLN A O 1
ATOM 1496 N N . ASP A 1 184 ? -57.395 51.694 26.732 1.00 33.47 184 ASP A N 1
ATOM 1497 C CA . ASP A 1 184 ? -56.602 52.919 26.643 1.00 33.47 184 ASP A CA 1
ATOM 1498 C C . ASP A 1 184 ? -56.310 53.545 28.022 1.00 33.47 184 ASP A C 1
ATOM 1500 O O . ASP A 1 184 ? -57.218 53.763 28.827 1.00 33.47 184 ASP A O 1
ATOM 1504 N N . GLU A 1 185 ? -55.048 53.910 28.276 1.00 35.69 185 GLU A N 1
ATOM 1505 C CA . GLU A 1 185 ? -54.640 54.710 29.439 1.00 35.69 185 GLU A CA 1
ATOM 1506 C C . GLU A 1 185 ? -54.849 56.216 29.192 1.00 35.69 185 GLU A C 1
ATOM 1508 O O . GLU A 1 185 ? -54.340 56.805 28.235 1.00 35.69 185 GLU A O 1
ATOM 1513 N N . VAL A 1 186 ? -55.574 56.862 30.110 1.00 33.41 186 VAL A N 1
ATOM 1514 C CA . VAL A 1 186 ? -55.772 58.316 30.183 1.00 33.41 186 VAL A CA 1
ATOM 1515 C C . VAL A 1 186 ? -54.540 58.991 30.804 1.00 33.41 186 VAL A C 1
ATOM 1517 O O . VAL A 1 186 ? -54.156 58.702 31.935 1.00 33.41 186 VAL A O 1
ATOM 1520 N N . GLN A 1 187 ? -53.961 59.951 30.076 1.00 35.47 187 GLN A N 1
ATOM 1521 C CA . GLN A 1 187 ? -52.865 60.825 30.511 1.00 35.47 187 GLN A CA 1
ATOM 1522 C C . GLN A 1 187 ? -53.259 61.734 31.689 1.00 35.47 187 GLN A C 1
ATOM 1524 O O . GLN A 1 187 ? -54.242 62.468 31.608 1.00 35.47 187 GLN A O 1
ATOM 1529 N N . THR A 1 188 ? -52.397 61.835 32.705 1.00 30.50 188 THR A N 1
ATOM 1530 C CA . THR A 1 188 ? -52.158 63.112 33.404 1.00 30.50 188 THR A CA 1
ATOM 1531 C C . THR A 1 188 ? -50.673 63.281 33.722 1.00 30.50 188 THR A C 1
ATOM 1533 O O . THR A 1 188 ? -50.111 62.604 34.573 1.00 30.50 188 THR A O 1
ATOM 1536 N N . SER A 1 189 ? -50.039 64.219 33.021 1.00 33.06 189 SER A N 1
ATOM 1537 C CA . SER A 1 189 ? -48.681 64.706 33.250 1.00 33.06 189 SER A CA 1
ATOM 1538 C C . SER A 1 189 ? -48.692 65.894 34.217 1.00 33.06 189 SER A C 1
ATOM 1540 O O . SER A 1 189 ? -49.372 66.895 33.966 1.00 33.06 189 SER A O 1
ATOM 1542 N N . ARG A 1 190 ? -47.894 65.823 35.283 1.00 31.39 190 ARG A N 1
ATOM 1543 C CA . ARG A 1 190 ? -47.389 66.983 36.029 1.00 31.39 190 ARG A CA 1
ATOM 1544 C C . ARG A 1 190 ? -45.915 66.759 36.345 1.00 31.39 190 ARG A C 1
ATOM 1546 O O . ARG A 1 190 ? -45.496 65.621 36.490 1.00 31.39 190 ARG A O 1
ATOM 1553 N N . GLU A 1 191 ? -45.234 67.890 36.512 1.00 34.00 191 GLU A N 1
ATOM 1554 C CA . GLU A 1 191 ? -43.797 68.104 36.732 1.00 34.00 191 GLU A CA 1
ATOM 1555 C C . GLU A 1 191 ? -43.040 68.291 35.412 1.00 34.00 191 GLU A C 1
ATOM 1557 O O . GLU A 1 191 ? -43.127 67.485 34.500 1.00 34.00 191 GLU A O 1
ATOM 1562 N N . GLY A 1 192 ? -42.349 69.399 35.180 1.00 32.31 192 GLY A N 1
ATOM 1563 C CA . GLY A 1 192 ? -41.786 70.363 36.117 1.00 32.31 192 GLY A CA 1
ATOM 1564 C C . GLY A 1 192 ? -40.406 70.691 35.566 1.00 32.31 192 GLY A C 1
ATOM 1565 O O . GLY A 1 192 ? -39.590 69.792 35.411 1.00 32.31 192 GLY A O 1
ATOM 1566 N N . ASN A 1 193 ? -40.220 71.951 35.177 1.00 35.38 193 ASN A N 1
ATOM 1567 C CA . ASN A 1 193 ? -39.026 72.509 34.543 1.00 35.38 193 ASN A CA 1
ATOM 1568 C C . ASN A 1 193 ? -37.709 72.046 35.181 1.00 35.38 193 ASN A C 1
ATOM 1570 O O . ASN A 1 193 ? -37.647 71.903 36.398 1.00 35.38 193 ASN A O 1
ATOM 1574 N N . ASN A 1 194 ? -36.650 71.978 34.369 1.00 36.50 194 ASN A N 1
ATOM 1575 C CA . ASN A 1 194 ? -35.431 72.758 34.602 1.00 36.50 194 ASN A CA 1
ATOM 1576 C C . ASN A 1 194 ? -34.578 72.846 33.327 1.00 36.50 194 ASN A C 1
ATOM 1578 O O . ASN A 1 194 ? -34.508 71.895 32.549 1.00 36.50 194 ASN A O 1
ATOM 1582 N N . GLU A 1 195 ? -33.995 74.034 33.15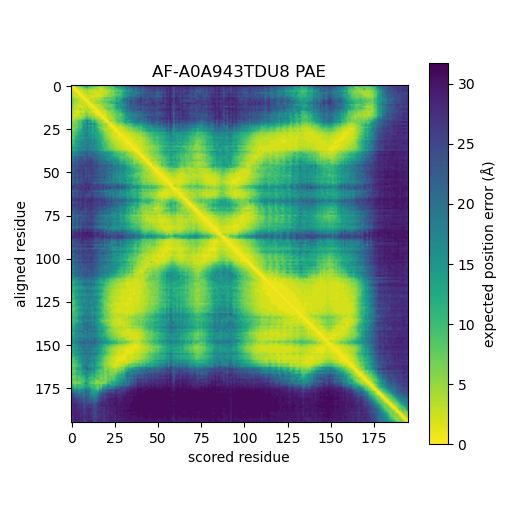1 1.00 36.22 195 GLU A N 1
ATOM 1583 C CA . GLU A 1 195 ? -32.841 74.336 32.291 1.00 36.22 195 GLU A CA 1
ATOM 1584 C C . GLU A 1 195 ? -31.582 73.580 32.740 1.00 36.22 195 GLU A C 1
ATOM 1586 O O . GLU A 1 195 ? -31.461 73.291 33.956 1.00 36.22 195 GLU A O 1
#

pLDDT: mean 83.33, std 17.22, range [30.5, 96.88]

Foldseek 3Di:
DDWDFDADPVRDGPDIDDDDDPDFDKDKDKDKDKDKAFQKDWDKDFPQDKDKWKWKDADPDIDIDDDPDDDAPDWDKDWDWDFDADDPPRTHSMIITMIMIIHIDTDIDGHDPVNVVVVVVVVVVVVVVVCVVVVKAWDDWDWDWDDDPRMIMIITMTIIMHGPDDDDDDDDDDDDDDDDDDDDDDDDDDDDDDD

Mean predicted aligned error: 14.76 Å

Nearest PDB structures (foldseek):
  8fwm-assembly1_AS  TM=4.226E-01  e=3.099E+00  Agrobacterium phage Milano
  8fxr-assembly1_AT  TM=3.647E-01  e=2.942E+00  Agrobacterium phage Milano
  6qz9-assembly1_0A  TM=2.018E-01  e=4.700E+00  Salasvirus phi29

Solvent-accessible surface area (backbone atoms only — not comparable to full-atom values): 12182 Å² total; per-residue (Å²): 75,47,81,45,78,39,61,46,101,87,68,47,78,75,45,77,48,78,41,72,77,88,74,85,46,74,38,83,48,75,46,83,44,78,50,79,46,65,30,64,43,80,44,78,43,74,72,80,49,71,51,78,38,48,34,42,37,43,81,96,46,74,51,64,56,79,83,90,65,83,83,68,96,39,66,52,75,49,78,49,72,45,67,43,59,53,83,94,83,44,73,49,75,37,30,44,35,38,40,38,33,36,33,40,43,78,43,80,45,74,59,48,74,66,59,51,48,58,50,51,50,53,56,48,50,56,53,50,51,56,39,44,77,72,62,33,46,81,76,49,78,51,72,49,78,45,78,56,92,68,28,34,43,35,41,32,47,36,33,29,37,33,77,66,73,77,92,54,90,58,90,84,82,81,79,87,76,77,84,82,81,88,80,87,86,84,88,84,90,81,88,77,90,82,134

Sequence (195 aa):
CARQEILDDNGEVKEYFYQNADADVIGKVTYDYEDWIPQTRILSKSTGRTHTRYCVRMLNRQVITPDLYAAFSDSESIEDMQQLCLMENFYLPVYVGKITEYEREKEKETISMKAAKDIAIKNLDQFLDNLEENGVSIIDKNVMIEKIDKKYHVYGKIRACEDITKTAPTEMKTISKEPEEKQDEVQTSREGNNE